Protein AF-A0A0L0SDL0-F1 (afdb_monomer_lite)

Secondary structure (DSSP, 8-state):
-----PPP---TTGGG--TT-STTSSB-TTSPBPGGGHHHHHHHHHHH-TT-SSSB-HHHHHHHHTSTT--THHHHT-HHHHHHHHHHTT----TTT--B-HHHHHHHHHHHHHH-HHHHHHHHHHHHHHHHHHHT------GGGS--S-PPPPHHHHHHHHHHHHHHHHHHHHHHHHHHHHHHHHHHH-

Structure (mmCIF, N/CA/C/O backbone):
data_AF-A0A0L0SDL0-F1
#
_entry.id   AF-A0A0L0SDL0-F1
#
loop_
_atom_site.group_PDB
_atom_site.id
_atom_site.type_symbol
_atom_site.label_atom_id
_atom_site.label_alt_id
_atom_site.label_comp_id
_atom_site.label_asym_id
_atom_site.label_entity_id
_atom_site.label_seq_id
_atom_site.pdbx_PDB_ins_code
_atom_site.Cartn_x
_atom_site.Cartn_y
_atom_site.Cartn_z
_atom_site.occupancy
_atom_site.B_iso_or_equiv
_atom_site.auth_seq_id
_atom_site.auth_comp_id
_atom_site.auth_asym_id
_atom_site.auth_atom_id
_atom_site.pdbx_PDB_model_num
ATOM 1 N N . MET A 1 1 ? -32.111 17.653 54.546 1.00 35.78 1 MET A N 1
ATOM 2 C CA . MET A 1 1 ? -31.294 18.084 53.396 1.00 35.78 1 MET A CA 1
ATOM 3 C C . MET A 1 1 ? -30.504 16.870 52.945 1.00 35.78 1 MET A C 1
ATOM 5 O O . MET A 1 1 ? -29.640 16.429 53.684 1.00 35.78 1 MET A O 1
ATOM 9 N N . THR A 1 2 ? -30.894 16.249 51.836 1.00 37.94 2 THR A N 1
ATOM 10 C CA . THR A 1 2 ? -30.180 15.114 51.235 1.00 37.94 2 THR A CA 1
ATOM 11 C C . THR A 1 2 ? -29.468 15.635 49.999 1.00 37.94 2 THR A C 1
ATOM 13 O O . THR A 1 2 ? -30.123 15.935 48.999 1.00 37.94 2 THR A O 1
ATOM 16 N N . ASP A 1 3 ? -28.151 15.802 50.107 1.00 38.44 3 ASP A N 1
ATOM 17 C CA . ASP A 1 3 ? -27.294 16.186 48.991 1.00 38.44 3 ASP A CA 1
ATOM 18 C C . ASP A 1 3 ? -27.381 15.132 47.889 1.00 38.44 3 ASP A C 1
ATOM 20 O O . ASP A 1 3 ? -27.017 13.968 48.056 1.00 38.44 3 ASP A O 1
ATOM 24 N N . THR A 1 4 ? -27.913 15.565 46.752 1.00 37.59 4 THR A N 1
ATOM 25 C CA . THR A 1 4 ? -27.901 14.826 45.498 1.00 37.59 4 THR A CA 1
ATOM 26 C C . THR A 1 4 ? -26.512 15.004 44.903 1.00 37.59 4 THR A C 1
ATOM 28 O O . THR A 1 4 ? -26.206 16.051 44.336 1.00 37.59 4 THR A O 1
ATOM 31 N N . THR A 1 5 ? -25.646 14.004 45.053 1.00 39.78 5 THR A N 1
ATOM 32 C CA . THR A 1 5 ? -24.401 13.944 44.284 1.00 39.78 5 THR A CA 1
ATOM 33 C C . THR A 1 5 ? -24.787 13.769 42.818 1.00 39.78 5 THR A C 1
ATOM 35 O O . THR A 1 5 ? -25.269 12.711 42.415 1.00 39.78 5 THR A O 1
ATOM 38 N N . ALA A 1 6 ? -24.649 14.838 42.033 1.00 42.19 6 ALA A N 1
ATOM 39 C CA . ALA A 1 6 ? -24.792 14.780 40.586 1.00 42.19 6 ALA A CA 1
ATOM 40 C C . ALA A 1 6 ? -23.867 13.679 40.033 1.00 42.19 6 ALA A C 1
ATOM 42 O O . ALA A 1 6 ? -22.744 13.543 40.532 1.00 42.19 6 ALA A O 1
ATOM 43 N N . PRO A 1 7 ? -24.299 12.893 39.028 1.00 40.72 7 PRO A N 1
ATOM 44 C CA . PRO A 1 7 ? -23.410 11.938 38.387 1.00 40.72 7 PRO A CA 1
ATOM 45 C C . PRO A 1 7 ? -22.197 12.713 37.880 1.00 40.72 7 PRO A C 1
ATOM 47 O O . PRO A 1 7 ? -22.341 13.675 37.124 1.00 40.72 7 PRO A O 1
ATOM 50 N N . THR A 1 8 ? -21.012 12.334 38.364 1.00 41.25 8 THR A N 1
ATOM 51 C CA . THR A 1 8 ? -19.739 12.862 37.885 1.00 41.25 8 THR A CA 1
ATOM 52 C C . THR A 1 8 ? -19.782 12.811 36.368 1.00 41.25 8 THR A C 1
ATOM 54 O O . THR A 1 8 ? -19.956 11.733 35.800 1.00 41.25 8 THR A O 1
ATOM 57 N N . ALA A 1 9 ? -19.710 13.977 35.722 1.00 41.78 9 ALA A N 1
ATOM 58 C CA . ALA A 1 9 ? -19.596 14.053 34.279 1.00 41.78 9 ALA A CA 1
ATOM 59 C C . ALA A 1 9 ? -18.381 13.205 33.897 1.00 41.78 9 ALA A C 1
ATOM 61 O O . ALA A 1 9 ? -17.248 13.561 34.220 1.00 41.78 9 ALA A O 1
ATOM 62 N N . VAL A 1 10 ? -18.639 12.035 33.314 1.00 34.94 10 VAL A N 1
ATOM 63 C CA . VAL A 1 10 ? -17.601 11.190 32.737 1.00 34.94 10 VAL A CA 1
ATOM 64 C C . VAL A 1 10 ? -16.937 12.068 31.698 1.00 34.94 10 VAL A C 1
ATOM 66 O O . VAL A 1 10 ? -17.588 12.465 30.735 1.00 34.94 10 VAL A O 1
ATOM 69 N N . ASP A 1 11 ? -15.685 12.444 31.941 1.00 38.41 11 ASP A N 1
ATOM 70 C CA . ASP A 1 11 ? -14.896 13.168 30.961 1.00 38.41 11 ASP A CA 1
ATOM 71 C C . ASP A 1 11 ? -14.845 12.292 29.698 1.00 38.41 11 ASP A C 1
ATOM 73 O O . ASP A 1 11 ? -14.226 11.221 29.728 1.00 38.41 11 ASP A O 1
ATOM 77 N N . PRO A 1 12 ? -15.499 12.693 28.591 1.00 38.25 12 PRO A N 1
ATOM 78 C CA . PRO A 1 12 ? -15.527 11.887 27.377 1.00 38.25 12 PRO A CA 1
ATOM 79 C C . PRO A 1 12 ? -14.122 11.733 26.782 1.00 38.25 12 PRO A C 1
ATOM 81 O O . PRO A 1 12 ? -13.906 10.899 25.910 1.00 38.25 12 PRO A O 1
ATOM 84 N N . THR A 1 13 ? -13.131 12.497 27.261 1.00 34.59 13 THR A N 1
ATOM 85 C CA . THR A 1 13 ? -11.738 12.332 26.859 1.00 34.59 13 THR A CA 1
ATOM 86 C C . THR A 1 13 ? -10.999 11.219 27.605 1.00 34.59 13 THR A C 1
ATOM 88 O O . THR A 1 13 ? -10.018 10.707 27.060 1.00 34.59 13 THR A O 1
ATOM 91 N N . ALA A 1 14 ? -11.483 10.788 28.777 1.00 38.09 14 ALA A N 1
ATOM 92 C CA . ALA A 1 14 ? -10.856 9.752 29.600 1.00 38.09 14 ALA A CA 1
ATOM 93 C C . ALA A 1 14 ? -11.139 8.324 29.099 1.00 38.09 14 ALA A C 1
ATOM 95 O O . ALA A 1 14 ? -10.315 7.433 29.295 1.00 38.09 14 ALA A O 1
ATOM 96 N N . GLN A 1 15 ? -12.249 8.116 28.383 1.00 36.06 15 GLN A N 1
ATOM 97 C CA . GLN A 1 15 ? -12.617 6.825 27.777 1.00 36.06 15 GLN A CA 1
ATOM 98 C C . GLN A 1 15 ? -11.792 6.463 26.524 1.00 36.06 15 GLN A C 1
ATOM 100 O O . GLN A 1 15 ? -11.931 5.378 25.971 1.00 36.06 15 GLN A O 1
ATOM 105 N N . ASP A 1 16 ? -10.931 7.377 26.083 1.00 42.09 16 ASP A N 1
ATOM 106 C CA . ASP A 1 16 ? -10.365 7.417 24.733 1.00 42.09 16 ASP A CA 1
ATOM 107 C C . ASP A 1 16 ? -8.829 7.325 24.686 1.00 42.09 16 ASP A C 1
ATOM 109 O O . ASP A 1 16 ? -8.221 7.362 23.607 1.00 42.09 16 ASP A O 1
ATOM 113 N N . SER A 1 17 ? -8.181 7.266 25.849 1.00 38.78 17 SER A N 1
ATOM 114 C CA . SER A 1 17 ? -6.757 6.944 25.927 1.00 38.78 17 SER A CA 1
ATOM 115 C C . SER A 1 17 ? -6.589 5.523 25.396 1.00 38.78 17 SER A C 1
ATOM 117 O O . SER A 1 17 ? -7.289 4.639 25.868 1.00 38.78 17 SER A O 1
ATOM 119 N N . ASN A 1 18 ? -5.709 5.278 24.419 1.00 41.97 18 ASN A N 1
ATOM 120 C CA . ASN A 1 18 ? -5.306 3.911 24.088 1.00 41.97 18 ASN A CA 1
ATOM 121 C C . ASN A 1 18 ? -4.370 3.435 25.213 1.00 41.97 18 ASN A C 1
ATOM 123 O O . ASN A 1 18 ? -3.214 3.867 25.221 1.00 41.97 18 ASN A O 1
ATOM 127 N N . PRO A 1 19 ? -4.821 2.603 26.174 1.00 42.41 19 PRO A N 1
ATOM 128 C CA . PRO A 1 19 ? -3.951 2.155 27.260 1.00 42.41 19 PRO A CA 1
ATOM 129 C C . PRO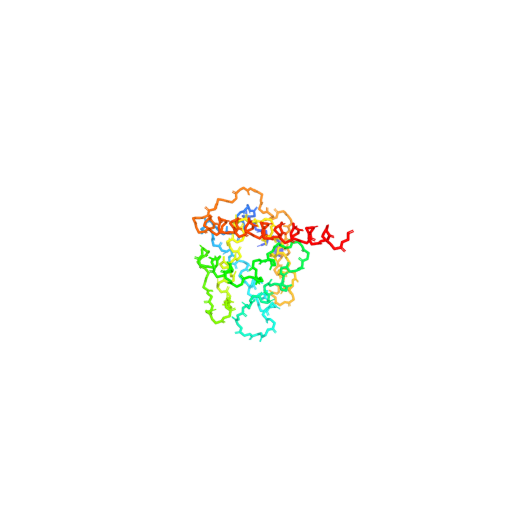 A 1 19 ? -2.781 1.297 26.744 1.00 42.41 19 PRO A C 1
ATOM 131 O O . PRO A 1 19 ? -1.817 1.087 27.472 1.00 42.41 19 PRO A O 1
ATOM 134 N N . GLU A 1 20 ? -2.836 0.855 25.481 1.00 41.47 20 GLU A N 1
ATOM 135 C CA . GLU A 1 20 ? -1.846 0.010 24.813 1.00 41.47 20 GLU A CA 1
ATOM 136 C C . GLU A 1 20 ? -1.126 0.719 23.652 1.00 41.47 20 GLU A C 1
ATOM 138 O O . GLU A 1 20 ? -0.684 0.058 22.710 1.00 41.47 20 GLU A O 1
ATOM 143 N N . ALA A 1 21 ? -1.002 2.055 23.682 1.00 41.41 21 ALA A N 1
ATOM 144 C CA . ALA A 1 21 ? -0.186 2.831 22.737 1.00 41.41 21 ALA A CA 1
ATOM 145 C C . ALA A 1 21 ? 1.309 2.448 22.839 1.00 41.41 21 ALA A C 1
ATOM 147 O O . ALA A 1 21 ? 2.133 3.148 23.417 1.00 41.41 21 ALA A O 1
ATOM 148 N N . SER A 1 22 ? 1.640 1.275 22.316 1.00 45.19 22 SER A N 1
ATOM 149 C CA . SER A 1 22 ? 2.964 0.686 22.197 1.00 45.19 22 SER A CA 1
ATOM 150 C C . SER A 1 22 ? 3.358 0.655 20.716 1.00 45.19 22 SER A C 1
ATOM 152 O O . SER A 1 22 ? 2.549 1.015 19.852 1.00 45.19 22 SER A O 1
ATOM 154 N N . PRO A 1 23 ? 4.569 0.200 20.363 1.00 42.09 23 PRO A N 1
ATOM 155 C CA . PRO A 1 23 ? 4.978 0.097 18.968 1.00 42.09 23 PRO A CA 1
ATOM 156 C C . PRO A 1 23 ? 4.119 -0.822 18.095 1.00 42.09 23 PRO A C 1
ATOM 158 O O . PRO A 1 23 ? 4.166 -0.753 16.871 1.00 42.09 23 PRO A O 1
ATOM 161 N N . THR A 1 24 ? 3.277 -1.634 18.728 1.00 47.56 24 THR A N 1
ATOM 162 C CA . THR A 1 24 ? 2.275 -2.504 18.115 1.00 47.56 24 THR A CA 1
ATOM 163 C C . THR A 1 24 ? 0.861 -1.922 18.237 1.00 47.56 24 THR A C 1
ATOM 165 O O . THR A 1 24 ? -0.125 -2.575 17.959 1.00 47.56 24 THR A O 1
ATOM 168 N N . SER A 1 25 ? 0.672 -0.665 18.624 1.00 53.78 25 SER A N 1
ATOM 169 C CA . SER A 1 25 ? -0.686 -0.109 18.740 1.00 53.78 25 SER A CA 1
ATOM 170 C C . SER A 1 25 ? -1.437 -0.055 17.404 1.00 53.78 25 SER A C 1
ATOM 172 O O . SER A 1 25 ? -2.667 -0.126 17.400 1.00 53.78 25 SER A O 1
ATOM 174 N N . PHE A 1 26 ? -0.711 0.003 16.278 1.00 61.41 26 PHE A N 1
ATOM 175 C CA . PHE A 1 26 ? -1.247 -0.157 14.921 1.00 61.41 26 PHE A CA 1
ATOM 176 C C . PHE A 1 26 ? -1.552 -1.617 14.542 1.00 61.41 26 PHE A C 1
ATOM 178 O O . PHE A 1 26 ? -2.553 -1.882 13.873 1.00 61.41 26 PHE A O 1
ATOM 185 N N . LEU A 1 27 ? -0.707 -2.555 14.979 1.00 68.69 27 LEU A N 1
ATOM 186 C CA . LEU A 1 27 ? -0.812 -3.984 14.684 1.00 68.69 27 LEU A CA 1
ATOM 187 C C . LEU A 1 27 ? -1.012 -4.770 15.975 1.00 68.69 27 LEU A C 1
ATOM 189 O O . LEU A 1 27 ? -0.098 -4.822 16.785 1.00 68.69 27 LEU A O 1
ATOM 193 N N . GLY A 1 28 ? -2.144 -5.447 16.145 1.00 62.00 28 GLY A N 1
ATOM 194 C CA . GLY A 1 28 ? -2.358 -6.326 17.294 1.00 62.00 28 GLY A CA 1
ATOM 195 C C . GLY A 1 28 ? -1.228 -7.356 17.491 1.00 62.00 28 GLY A C 1
ATOM 196 O O . GLY A 1 28 ? -0.410 -7.568 16.593 1.00 62.00 28 GLY A O 1
ATOM 197 N N . PRO A 1 29 ? -1.188 -8.045 18.645 1.00 62.09 29 PRO A N 1
ATOM 198 C CA . PRO A 1 29 ? -0.133 -9.012 18.978 1.00 62.09 29 PRO A CA 1
ATOM 199 C C . PRO A 1 29 ? 0.051 -10.119 17.922 1.00 62.09 29 PRO A C 1
ATOM 201 O O . PRO A 1 29 ? 1.151 -10.643 17.766 1.00 62.09 29 PRO A O 1
ATOM 204 N N . ASP A 1 30 ? -0.993 -10.403 17.140 1.00 67.81 30 ASP A N 1
ATOM 205 C CA . ASP A 1 30 ? -0.989 -11.376 16.042 1.00 67.81 30 ASP A CA 1
ATOM 206 C C . ASP A 1 30 ? -0.599 -10.771 14.679 1.00 67.81 30 ASP A C 1
ATOM 208 O O . ASP A 1 30 ? -0.843 -11.371 13.632 1.00 67.81 30 ASP A O 1
ATOM 212 N N . TYR A 1 31 ? -0.026 -9.563 14.663 1.00 67.50 31 TYR A N 1
ATOM 213 C CA . TYR A 1 31 ? 0.318 -8.796 13.459 1.00 67.50 31 TYR A CA 1
ATOM 214 C C . TYR A 1 31 ? -0.876 -8.468 12.552 1.00 67.50 31 TYR A C 1
ATOM 216 O O . TYR A 1 31 ? -0.701 -8.151 11.376 1.00 67.50 31 TYR A O 1
ATOM 224 N N . GLN A 1 32 ? -2.096 -8.525 13.084 1.00 76.19 32 GLN A N 1
ATOM 225 C CA . GLN A 1 32 ? -3.300 -8.070 12.394 1.00 76.19 32 GLN A CA 1
ATOM 226 C C . GLN A 1 32 ? -3.494 -6.570 12.596 1.00 76.19 32 GLN A C 1
ATOM 228 O O . GLN A 1 32 ? -3.079 -6.020 13.613 1.00 76.19 32 GLN A O 1
ATOM 233 N N . LEU A 1 33 ? -4.151 -5.903 11.648 1.00 76.38 33 LEU A N 1
ATOM 234 C CA . LEU A 1 33 ? -4.540 -4.507 11.817 1.00 76.38 33 LEU A CA 1
ATOM 235 C C . LEU A 1 33 ? -5.397 -4.363 13.081 1.00 76.38 33 LEU A C 1
ATOM 237 O O . LEU A 1 33 ? -6.346 -5.119 13.282 1.00 76.38 33 LEU A O 1
ATOM 241 N N . ASN A 1 34 ? -5.088 -3.378 13.920 1.00 74.44 34 ASN A N 1
ATOM 242 C CA . ASN A 1 34 ? -5.947 -3.069 15.054 1.00 74.44 34 ASN A CA 1
ATOM 243 C C . ASN A 1 34 ? -7.348 -2.653 14.538 1.00 74.44 34 ASN A C 1
ATOM 245 O O . ASN A 1 34 ? -7.435 -1.718 13.731 1.00 74.44 34 ASN A O 1
ATOM 249 N N . PRO A 1 35 ? -8.442 -3.298 15.003 1.00 76.75 35 PRO A N 1
ATOM 250 C CA . PRO A 1 35 ? -9.809 -3.033 14.545 1.00 76.75 35 PRO A CA 1
ATOM 251 C C . PRO A 1 35 ? -10.210 -1.556 14.549 1.00 76.75 35 PRO A C 1
ATOM 253 O O . PRO A 1 35 ? -10.965 -1.123 13.685 1.00 76.75 35 PRO A O 1
ATOM 256 N N . ARG A 1 36 ? -9.647 -0.747 15.456 1.00 71.94 36 ARG A N 1
ATOM 257 C CA . ARG A 1 36 ? -9.895 0.702 15.522 1.00 71.94 36 ARG A CA 1
ATOM 258 C C . ARG A 1 36 ? -9.563 1.446 14.220 1.00 71.94 36 ARG A C 1
ATOM 260 O O . ARG A 1 36 ? -10.127 2.509 13.968 1.00 71.94 36 ARG A O 1
ATOM 267 N N . TYR A 1 37 ? -8.644 0.929 13.404 1.00 73.19 37 TYR A N 1
ATOM 268 C CA . TYR A 1 37 ? -8.231 1.567 12.149 1.00 73.19 37 TYR A CA 1
ATOM 269 C C . TYR A 1 37 ? -8.945 1.018 10.914 1.00 73.19 37 TYR A C 1
ATOM 271 O O . TYR A 1 37 ? -8.747 1.566 9.830 1.00 73.19 37 TYR A O 1
ATOM 279 N N . HIS A 1 38 ? -9.776 -0.023 11.053 1.00 78.62 38 HIS A N 1
ATOM 280 C CA . HIS A 1 38 ? -10.487 -0.611 9.916 1.00 78.62 38 HIS A CA 1
ATOM 281 C C . HIS A 1 38 ? -11.371 0.418 9.211 1.00 78.62 38 HIS A C 1
ATOM 283 O O . HIS A 1 38 ? -11.223 0.604 8.007 1.00 78.62 38 HIS A O 1
ATOM 289 N N . ASP A 1 39 ? -12.211 1.143 9.952 1.00 75.25 39 ASP A N 1
ATOM 290 C CA . ASP A 1 39 ? -13.124 2.134 9.366 1.00 75.25 39 ASP A CA 1
ATOM 291 C C . ASP A 1 39 ? -12.368 3.297 8.712 1.00 75.25 39 ASP A C 1
ATOM 293 O O . ASP A 1 39 ? -12.762 3.797 7.659 1.00 75.25 39 ASP A O 1
ATOM 297 N N . ALA A 1 40 ? -11.232 3.696 9.296 1.00 74.25 40 ALA A N 1
ATOM 298 C CA . ALA A 1 40 ? -10.356 4.717 8.726 1.00 74.25 40 ALA A CA 1
ATOM 299 C C . ALA A 1 40 ? -9.800 4.278 7.369 1.00 74.25 40 ALA A C 1
ATOM 301 O O . ALA A 1 40 ? -9.837 5.030 6.398 1.00 74.25 40 ALA A O 1
ATOM 302 N N . LEU A 1 41 ? -9.285 3.048 7.308 1.00 80.00 41 LEU A N 1
ATOM 303 C CA . LEU A 1 41 ? -8.689 2.493 6.101 1.00 80.00 41 LEU A CA 1
ATOM 304 C C . LEU A 1 41 ? -9.740 2.149 5.046 1.00 80.00 41 LEU A C 1
ATOM 306 O O . LEU A 1 41 ? -9.456 2.316 3.865 1.00 80.00 41 LEU A O 1
ATOM 310 N N . ALA A 1 42 ? -10.948 1.749 5.447 1.00 84.81 42 ALA A N 1
ATOM 311 C CA . ALA A 1 42 ? -12.080 1.554 4.547 1.00 84.81 42 ALA A CA 1
ATOM 312 C C . ALA A 1 42 ? -12.530 2.877 3.915 1.00 84.81 42 ALA A C 1
ATOM 314 O O . ALA A 1 42 ? -12.570 2.997 2.693 1.00 84.81 42 ALA A O 1
ATOM 315 N N . ALA A 1 43 ? -12.762 3.912 4.723 1.00 81.00 43 ALA A N 1
ATOM 316 C CA . ALA A 1 43 ? -13.123 5.230 4.208 1.00 81.00 43 ALA A CA 1
ATOM 317 C C . ALA A 1 43 ? -11.998 5.853 3.364 1.00 81.00 43 ALA A C 1
ATOM 319 O O . ALA A 1 43 ? -12.259 6.603 2.420 1.00 81.00 43 ALA A O 1
ATOM 320 N N . TYR A 1 44 ? -10.739 5.544 3.684 1.00 81.62 44 TYR A N 1
ATOM 321 C CA . TYR A 1 44 ? -9.608 5.968 2.874 1.00 81.62 44 TYR A CA 1
ATOM 322 C C . TYR A 1 44 ? -9.513 5.212 1.551 1.00 81.62 44 TYR A C 1
ATOM 324 O O . TYR A 1 44 ? -9.278 5.842 0.527 1.00 81.62 44 TYR A O 1
ATOM 332 N N . PHE A 1 45 ? -9.741 3.896 1.556 1.00 88.88 45 PHE A N 1
ATOM 333 C CA . PHE A 1 45 ? -9.852 3.080 0.348 1.00 88.88 45 PHE A CA 1
ATOM 334 C C . PHE A 1 45 ? -10.898 3.669 -0.602 1.00 88.88 45 PHE A C 1
ATOM 336 O O . PHE A 1 45 ? -10.579 3.945 -1.751 1.00 88.88 45 PHE A O 1
ATOM 343 N N . GLU A 1 46 ? -12.100 3.970 -0.106 1.00 86.25 46 GLU A N 1
ATOM 344 C CA . GLU A 1 46 ? -13.156 4.618 -0.898 1.00 86.25 46 GLU A CA 1
ATOM 345 C C . GLU A 1 46 ? -12.761 6.012 -1.402 1.00 86.25 46 GLU A C 1
ATOM 347 O O . GLU A 1 46 ? -13.202 6.446 -2.463 1.00 86.25 46 GLU A O 1
ATOM 352 N N . TYR A 1 47 ? -11.946 6.742 -0.637 1.00 83.81 47 TYR A N 1
ATOM 353 C CA . TYR A 1 47 ? -11.451 8.057 -1.034 1.00 83.81 47 TYR A CA 1
ATOM 354 C C . TYR A 1 47 ? -10.435 7.982 -2.185 1.00 83.81 47 TYR A C 1
ATOM 356 O O . TYR A 1 47 ? -10.426 8.877 -3.031 1.00 83.81 47 TYR A O 1
ATOM 364 N N . ILE A 1 48 ? -9.578 6.955 -2.219 1.00 86.69 48 ILE A N 1
ATOM 365 C CA . ILE A 1 48 ? -8.573 6.781 -3.281 1.00 86.69 48 ILE A CA 1
ATOM 366 C C . ILE A 1 48 ? -9.053 5.903 -4.448 1.00 86.69 48 ILE A C 1
ATOM 368 O O . ILE A 1 48 ? -8.431 5.935 -5.511 1.00 86.69 48 ILE A O 1
ATOM 372 N N . ASP A 1 49 ? -10.159 5.170 -4.293 1.00 88.56 49 ASP A N 1
ATOM 373 C CA . ASP A 1 49 ? -10.895 4.511 -5.379 1.00 88.56 49 ASP A CA 1
ATOM 374 C C . ASP A 1 49 ? -11.646 5.559 -6.214 1.00 88.56 49 ASP A C 1
ATOM 376 O O . ASP A 1 49 ? -12.850 5.768 -6.072 1.00 88.56 49 ASP A O 1
ATOM 380 N N . LEU A 1 50 ? -10.891 6.262 -7.063 1.00 78.75 50 LEU A N 1
ATOM 381 C CA . LEU A 1 50 ? -11.370 7.383 -7.878 1.00 78.75 50 LEU A CA 1
ATOM 382 C C . LEU A 1 50 ? -12.499 6.992 -8.841 1.00 78.75 50 LEU A C 1
ATOM 384 O O . LEU A 1 50 ? -13.324 7.839 -9.179 1.00 78.75 50 LEU A O 1
ATOM 38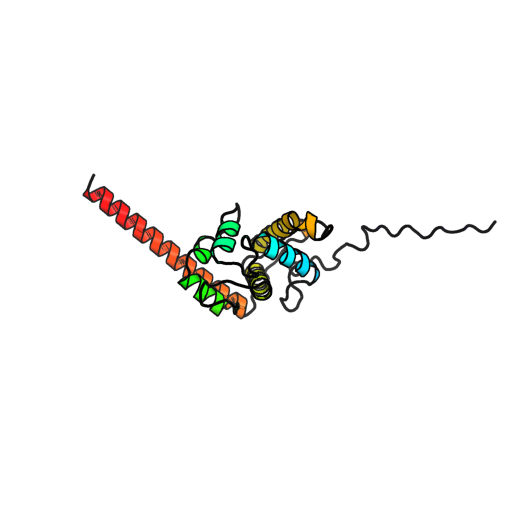8 N N . ASP A 1 51 ? -12.524 5.729 -9.269 1.00 80.62 51 ASP A N 1
ATOM 389 C CA . ASP A 1 51 ? -13.497 5.210 -10.231 1.00 80.62 51 ASP A CA 1
ATOM 390 C C . ASP A 1 51 ? -14.690 4.525 -9.536 1.00 80.62 51 ASP A C 1
ATOM 392 O O . ASP A 1 51 ? -15.648 4.130 -10.202 1.00 80.62 51 ASP A O 1
ATOM 396 N N . HIS A 1 52 ? -14.654 4.402 -8.202 1.00 80.62 52 HIS A N 1
ATOM 397 C CA . HIS A 1 52 ? -15.679 3.765 -7.367 1.00 80.62 52 HIS A CA 1
ATOM 398 C C . HIS A 1 52 ? -16.048 2.345 -7.820 1.00 80.62 52 HIS A C 1
ATOM 400 O O . HIS A 1 52 ? -17.207 1.927 -7.760 1.00 80.62 52 HIS A O 1
ATOM 406 N N . VAL A 1 53 ? -15.053 1.591 -8.289 1.00 85.12 53 VAL A N 1
ATOM 407 C CA . VAL A 1 53 ? -15.235 0.230 -8.816 1.00 85.12 53 VAL A CA 1
ATOM 408 C C . VAL A 1 53 ? -15.033 -0.852 -7.754 1.00 85.12 53 VAL A C 1
ATOM 410 O O . VAL A 1 53 ? -15.172 -2.037 -8.057 1.00 85.12 53 VAL A O 1
ATOM 413 N N . GLY A 1 54 ? -14.700 -0.472 -6.517 1.00 89.56 54 GLY A N 1
ATOM 414 C CA . GLY A 1 54 ? -14.418 -1.393 -5.415 1.00 89.56 54 GLY A CA 1
ATOM 415 C C . GLY A 1 54 ? -13.028 -2.030 -5.490 1.00 89.56 54 GLY A C 1
ATOM 416 O O . GLY A 1 54 ? -12.750 -2.991 -4.769 1.00 89.56 54 GLY A O 1
ATOM 417 N N . TYR A 1 55 ? -12.156 -1.507 -6.355 1.00 93.50 55 TYR A N 1
ATOM 418 C CA . TYR A 1 55 ? -10.783 -1.965 -6.547 1.00 93.50 55 TYR A CA 1
ATOM 419 C C . TYR A 1 55 ? -9.854 -0.768 -6.703 1.00 93.50 55 TYR A C 1
ATOM 421 O O . TYR A 1 55 ? -10.123 0.128 -7.494 1.00 93.50 55 TYR A O 1
ATOM 429 N N . LEU A 1 56 ? -8.709 -0.806 -6.028 1.00 93.38 56 LEU A N 1
ATOM 430 C CA . LEU A 1 56 ? -7.624 0.131 -6.288 1.00 93.38 56 LEU A CA 1
ATOM 431 C C . LEU A 1 56 ? -6.767 -0.404 -7.417 1.00 93.38 56 LEU A C 1
ATOM 433 O O . LEU A 1 56 ? -6.109 -1.435 -7.265 1.00 93.38 56 LEU A O 1
ATOM 437 N N . LEU A 1 57 ? -6.774 0.308 -8.537 1.00 93.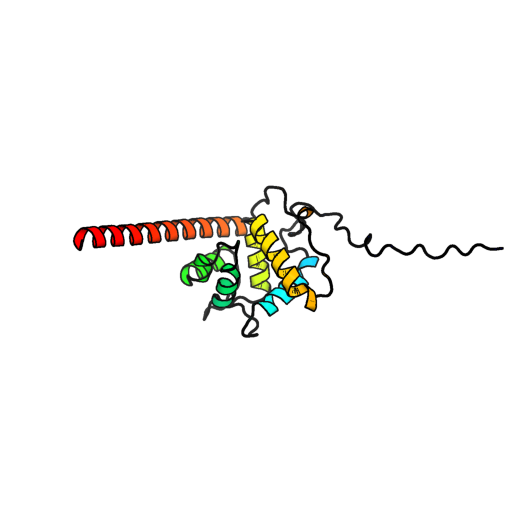44 57 LEU A N 1
ATOM 438 C CA . LEU A 1 57 ? -5.872 0.056 -9.645 1.00 93.44 57 LEU A CA 1
ATOM 439 C C . LEU A 1 57 ? -4.465 0.561 -9.293 1.00 93.44 57 LEU A C 1
ATOM 441 O O . LEU A 1 57 ? -4.309 1.464 -8.460 1.00 93.44 57 LEU A O 1
ATOM 445 N N . PRO A 1 58 ? -3.418 0.056 -9.968 1.00 91.94 58 PRO A N 1
ATOM 446 C CA . PRO A 1 58 ? -2.064 0.574 -9.797 1.00 91.94 58 PRO A CA 1
ATOM 447 C C . PRO A 1 58 ? -1.973 2.099 -9.976 1.00 91.94 58 PRO A C 1
ATOM 449 O O . PRO A 1 58 ? -1.222 2.755 -9.260 1.00 91.94 58 PRO A O 1
ATOM 452 N N . SER A 1 59 ? -2.790 2.695 -10.853 1.00 89.69 59 SER A N 1
ATOM 453 C CA . SER A 1 59 ? -2.879 4.151 -11.038 1.00 89.69 59 SER A CA 1
ATOM 454 C C . SER A 1 59 ? -3.359 4.897 -9.787 1.00 89.69 59 SER A C 1
ATOM 456 O O . SER A 1 59 ? -2.810 5.955 -9.477 1.00 89.69 59 SER A O 1
ATOM 458 N N . ASN A 1 60 ? -4.326 4.350 -9.037 1.00 89.19 60 ASN A N 1
ATOM 459 C CA . ASN A 1 60 ? -4.772 4.918 -7.759 1.00 89.19 60 ASN A CA 1
ATOM 460 C C . ASN A 1 60 ? -3.618 4.928 -6.746 1.00 89.19 60 ASN A C 1
ATOM 462 O O . ASN A 1 60 ? -3.365 5.940 -6.092 1.00 89.19 60 ASN A O 1
ATOM 466 N N . LEU A 1 61 ? -2.877 3.817 -6.665 1.00 87.88 61 LEU A N 1
ATOM 467 C CA . LEU A 1 61 ? -1.742 3.665 -5.752 1.00 87.88 61 LEU A CA 1
ATOM 468 C C . LEU A 1 61 ? -0.568 4.579 -6.133 1.00 87.88 61 LEU A C 1
ATOM 470 O O . LEU A 1 61 ? 0.037 5.193 -5.258 1.00 87.88 61 LEU A O 1
ATOM 474 N N . VAL A 1 62 ? -0.279 4.746 -7.429 1.00 86.44 62 VAL A N 1
ATOM 475 C CA . VAL A 1 62 ? 0.720 5.710 -7.926 1.00 86.44 62 VAL A CA 1
ATOM 476 C C . VAL A 1 62 ? 0.328 7.148 -7.585 1.00 86.44 62 VAL A C 1
ATOM 478 O O . VAL A 1 62 ? 1.172 7.919 -7.120 1.00 86.44 62 VAL A O 1
ATOM 481 N N . ALA A 1 63 ? -0.931 7.530 -7.817 1.00 83.56 63 ALA A N 1
ATOM 482 C CA . ALA A 1 63 ? -1.419 8.870 -7.497 1.00 83.56 63 ALA A CA 1
ATOM 483 C C . ALA A 1 63 ? -1.303 9.169 -5.995 1.00 83.56 63 ALA A C 1
ATOM 485 O O . ALA A 1 63 ? -0.991 10.298 -5.604 1.00 83.56 63 ALA A O 1
ATOM 486 N N . GLU A 1 64 ? -1.499 8.153 -5.152 1.00 80.56 64 GLU A N 1
ATOM 487 C CA . GLU A 1 64 ? -1.278 8.274 -3.717 1.00 80.56 64 GLU A CA 1
ATOM 488 C C . GLU A 1 64 ? 0.211 8.392 -3.366 1.00 80.56 64 GLU A C 1
ATOM 490 O O . GLU A 1 64 ? 0.612 9.336 -2.682 1.00 80.56 64 GLU A O 1
ATOM 495 N N . ALA A 1 65 ? 1.042 7.486 -3.887 1.00 77.38 65 ALA A N 1
ATOM 496 C CA . ALA A 1 65 ? 2.474 7.418 -3.600 1.00 77.38 65 ALA A CA 1
ATOM 497 C C . ALA A 1 65 ? 3.273 8.614 -4.150 1.00 77.38 65 ALA A C 1
ATOM 499 O O . ALA A 1 65 ? 4.349 8.932 -3.656 1.00 77.38 65 ALA A O 1
ATOM 500 N N . SER A 1 66 ? 2.748 9.324 -5.152 1.00 69.62 66 SER A N 1
ATOM 501 C CA . SER A 1 66 ? 3.384 10.531 -5.709 1.00 69.62 66 SER A CA 1
ATOM 502 C C . SER A 1 66 ? 3.332 11.733 -4.762 1.00 69.62 66 SER A C 1
ATOM 504 O O . SER A 1 66 ? 3.937 12.773 -5.031 1.00 69.62 66 SER A O 1
ATOM 506 N N . LYS A 1 67 ? 2.591 11.629 -3.654 1.00 68.75 67 LYS A N 1
ATOM 507 C CA . LYS A 1 67 ? 2.523 12.684 -2.645 1.00 68.75 67 LYS A CA 1
ATOM 508 C C . LYS A 1 67 ? 3.805 12.723 -1.807 1.00 68.75 67 LYS A C 1
ATOM 510 O O . LYS A 1 67 ? 4.442 11.691 -1.599 1.00 68.75 67 LYS A O 1
ATOM 515 N N . PRO A 1 68 ? 4.171 13.900 -1.266 1.00 55.31 68 PRO A N 1
ATOM 516 C CA . PRO A 1 68 ? 5.379 14.048 -0.466 1.00 55.31 68 PRO A CA 1
ATOM 517 C C . PRO A 1 68 ? 5.485 12.989 0.643 1.00 55.31 68 PRO A C 1
ATOM 519 O O . PRO A 1 68 ? 4.552 12.793 1.428 1.00 55.31 68 PRO A O 1
ATOM 522 N N . GLY A 1 69 ? 6.641 12.326 0.716 1.00 52.41 69 GLY A N 1
ATOM 523 C CA . GLY A 1 69 ? 6.981 11.403 1.798 1.00 52.41 69 GLY A CA 1
ATOM 524 C C . GLY A 1 69 ? 6.699 9.915 1.560 1.00 52.41 69 GLY A C 1
ATOM 525 O O . GLY A 1 69 ? 6.957 9.168 2.502 1.00 52.41 69 GLY A O 1
ATOM 526 N N . SER A 1 70 ? 6.233 9.508 0.370 1.00 58.25 70 SER A N 1
ATOM 527 C CA . SER A 1 70 ? 6.105 8.101 -0.061 1.00 58.25 70 SER A CA 1
ATOM 528 C C . SER A 1 70 ? 7.149 7.751 -1.138 1.00 58.25 70 SER A C 1
ATOM 530 O O . SER A 1 70 ? 7.544 8.607 -1.932 1.00 58.25 70 SER A O 1
ATOM 532 N N . SER A 1 71 ? 7.642 6.508 -1.133 1.00 60.75 71 SER A N 1
ATOM 533 C CA . SER A 1 71 ? 8.704 5.997 -2.021 1.00 60.75 71 SER A CA 1
ATOM 534 C C . SER A 1 71 ? 8.221 4.993 -3.075 1.00 60.75 71 SER A C 1
ATOM 536 O O . SER A 1 71 ? 9.003 4.573 -3.929 1.00 60.75 71 SER A O 1
ATOM 538 N N . ASP A 1 72 ? 6.934 4.642 -3.077 1.00 72.44 72 ASP A N 1
ATOM 539 C CA . ASP A 1 72 ? 6.457 3.413 -3.731 1.00 72.44 72 ASP A CA 1
ATOM 540 C C . ASP A 1 72 ? 6.002 3.603 -5.187 1.00 72.44 72 ASP A C 1
ATOM 542 O O . ASP A 1 72 ? 5.563 2.658 -5.847 1.00 72.44 72 ASP A O 1
ATOM 546 N N . VAL A 1 73 ? 6.155 4.813 -5.739 1.00 74.69 73 VAL A N 1
ATOM 547 C CA . VAL A 1 73 ? 5.756 5.145 -7.122 1.00 74.69 73 VAL A CA 1
ATOM 548 C C . VAL A 1 73 ? 6.370 4.181 -8.138 1.00 74.69 73 VAL A C 1
ATOM 550 O O . VAL A 1 73 ? 5.691 3.750 -9.070 1.00 74.69 73 VAL A O 1
ATOM 553 N N . SER A 1 74 ? 7.642 3.816 -7.954 1.00 76.44 74 SER A N 1
ATOM 554 C CA . SER A 1 74 ? 8.356 2.916 -8.869 1.00 76.44 74 SER A CA 1
ATOM 555 C C . SER A 1 74 ? 7.782 1.498 -8.863 1.00 76.44 74 SER A C 1
ATOM 557 O O . SER A 1 74 ? 7.699 0.879 -9.921 1.00 76.44 74 SER A O 1
ATOM 559 N N . LEU A 1 75 ? 7.357 1.001 -7.695 1.00 82.00 75 LEU A N 1
ATOM 560 C CA . LEU A 1 75 ? 6.740 -0.318 -7.555 1.00 82.00 75 LEU A CA 1
ATOM 561 C C . LEU A 1 75 ? 5.370 -0.342 -8.240 1.00 82.00 75 LEU A C 1
ATOM 563 O O . LEU A 1 75 ? 5.115 -1.198 -9.084 1.00 82.00 75 LEU A O 1
ATOM 567 N N . PHE A 1 76 ? 4.508 0.632 -7.933 1.00 86.38 76 PHE A N 1
ATOM 568 C CA . PHE A 1 76 ? 3.145 0.674 -8.472 1.00 86.38 76 PHE A CA 1
ATOM 569 C C . PHE A 1 76 ? 3.084 1.011 -9.970 1.00 86.38 76 PHE A C 1
ATOM 571 O O . PHE A 1 76 ? 2.097 0.700 -10.630 1.00 86.38 76 PHE A O 1
ATOM 578 N N . SER A 1 77 ? 4.148 1.592 -10.531 1.00 84.62 77 SER A N 1
ATOM 579 C CA . SER A 1 77 ? 4.248 1.883 -11.969 1.00 84.62 77 SER A CA 1
ATOM 580 C C . SER A 1 77 ? 4.790 0.714 -12.804 1.00 84.62 77 SER A C 1
ATOM 582 O O . SER A 1 77 ? 4.856 0.827 -14.028 1.00 84.62 77 SER A O 1
ATOM 584 N N . ALA A 1 78 ? 5.203 -0.393 -12.176 1.00 86.25 78 ALA A N 1
ATOM 585 C CA . ALA A 1 78 ? 5.832 -1.533 -12.841 1.00 86.25 78 ALA A CA 1
ATOM 586 C C . ALA A 1 78 ? 4.990 -2.813 -12.653 1.00 86.25 78 ALA A C 1
ATOM 588 O O . ALA A 1 78 ? 5.183 -3.522 -11.666 1.00 86.25 78 ALA A O 1
ATOM 589 N N . PRO A 1 79 ? 4.079 -3.153 -13.590 1.00 87.44 79 PRO A N 1
ATOM 590 C CA . PRO A 1 79 ? 3.105 -4.237 -13.412 1.00 87.44 79 PRO A CA 1
ATOM 591 C C . PRO A 1 79 ? 3.714 -5.601 -13.065 1.00 87.44 79 PRO A C 1
ATOM 593 O O . PRO A 1 79 ? 3.202 -6.301 -12.193 1.00 87.44 79 PRO A O 1
ATOM 596 N N . ASP A 1 80 ? 4.822 -5.975 -13.707 1.00 87.81 80 ASP A N 1
ATOM 597 C CA . ASP A 1 80 ? 5.478 -7.263 -13.454 1.00 87.81 80 ASP A CA 1
ATOM 598 C C . ASP A 1 80 ? 6.070 -7.326 -12.040 1.00 87.81 80 ASP A C 1
ATOM 600 O O . ASP A 1 80 ? 5.863 -8.301 -11.318 1.00 87.81 80 ASP A O 1
ATOM 604 N N . LEU A 1 81 ? 6.726 -6.245 -11.607 1.00 87.25 81 LEU A N 1
ATOM 605 C CA . LEU A 1 81 ? 7.321 -6.138 -10.272 1.00 87.25 81 LEU A CA 1
ATOM 606 C C . LEU A 1 81 ? 6.240 -6.067 -9.191 1.00 87.25 81 LEU A C 1
ATOM 608 O O . LEU A 1 81 ? 6.352 -6.710 -8.149 1.00 87.25 81 LEU A O 1
ATOM 612 N N . LEU A 1 82 ? 5.154 -5.341 -9.460 1.00 89.56 82 LEU A N 1
ATOM 613 C CA . LEU A 1 82 ? 4.000 -5.264 -8.574 1.00 89.56 82 LEU A CA 1
ATOM 614 C C . LEU A 1 82 ? 3.341 -6.636 -8.392 1.00 89.56 82 LEU A C 1
ATOM 616 O O . LEU A 1 82 ? 3.008 -7.020 -7.274 1.00 89.56 82 LEU A O 1
ATOM 620 N N . ARG A 1 83 ? 3.202 -7.409 -9.475 1.00 93.75 83 ARG A N 1
ATOM 621 C CA . ARG A 1 83 ? 2.665 -8.775 -9.438 1.00 93.75 83 ARG A CA 1
ATOM 622 C C . ARG A 1 83 ? 3.545 -9.704 -8.604 1.00 93.75 83 ARG A C 1
ATOM 624 O O . ARG A 1 83 ? 3.023 -10.502 -7.824 1.00 93.75 83 ARG A O 1
ATOM 631 N N . GLU A 1 84 ? 4.864 -9.631 -8.767 1.00 90.06 84 GLU A N 1
ATOM 632 C CA . GLU A 1 84 ? 5.810 -10.402 -7.952 1.00 90.06 84 GLU A CA 1
ATOM 633 C C . GLU A 1 84 ? 5.716 -10.024 -6.476 1.00 90.06 84 GLU A C 1
ATOM 635 O O . GLU A 1 84 ? 5.616 -10.908 -5.621 1.00 90.06 84 GLU A O 1
ATOM 640 N N . PHE A 1 85 ? 5.655 -8.724 -6.184 1.00 89.62 85 PHE A N 1
ATOM 641 C CA . PHE A 1 85 ? 5.471 -8.223 -4.832 1.00 89.62 85 PHE A CA 1
ATOM 642 C C . PHE A 1 85 ? 4.152 -8.708 -4.220 1.00 89.62 85 PHE A C 1
ATOM 644 O O . PHE A 1 85 ? 4.168 -9.256 -3.120 1.00 89.62 85 PHE A O 1
ATOM 651 N N . TYR A 1 86 ? 3.023 -8.608 -4.930 1.00 93.38 86 TYR A N 1
ATOM 652 C CA . TYR A 1 86 ? 1.739 -9.108 -4.437 1.00 93.38 86 TYR A CA 1
ATOM 653 C C . TYR A 1 86 ? 1.770 -10.609 -4.144 1.00 93.38 86 TYR A C 1
ATOM 655 O O . TYR A 1 86 ? 1.299 -11.030 -3.091 1.00 93.38 86 TYR A O 1
ATOM 663 N N . LYS A 1 87 ? 2.397 -11.424 -5.000 1.00 92.69 87 LYS A N 1
ATOM 664 C CA . LYS A 1 87 ? 2.578 -12.863 -4.739 1.00 92.69 87 LYS A CA 1
ATOM 665 C C . LYS A 1 87 ? 3.488 -13.133 -3.538 1.00 92.69 87 LYS A C 1
ATOM 667 O O . LYS A 1 87 ? 3.223 -14.040 -2.752 1.00 92.69 87 LYS A O 1
ATOM 672 N N . ALA A 1 88 ? 4.579 -12.383 -3.391 1.00 88.31 88 ALA A N 1
ATOM 673 C CA . ALA A 1 88 ? 5.499 -12.518 -2.263 1.00 88.31 88 ALA A CA 1
ATOM 674 C C . ALA A 1 88 ? 4.827 -12.132 -0.941 1.00 88.31 88 ALA A C 1
ATOM 676 O O . ALA A 1 88 ? 4.995 -12.820 0.067 1.00 88.31 88 ALA A O 1
ATOM 677 N N . ALA A 1 89 ? 4.034 -11.068 -0.987 1.00 86.81 89 ALA A N 1
ATOM 678 C CA . ALA A 1 89 ? 3.285 -10.526 0.122 1.00 86.81 89 ALA A CA 1
ATOM 679 C C . ALA A 1 89 ? 1.913 -11.179 0.298 1.00 86.81 89 ALA A C 1
ATOM 681 O O . ALA A 1 89 ? 1.182 -10.670 1.131 1.00 86.81 89 ALA A O 1
ATOM 682 N N . ASP A 1 90 ? 1.548 -12.244 -0.432 1.00 91.62 90 ASP A N 1
ATOM 683 C CA . ASP A 1 90 ? 0.250 -12.952 -0.361 1.00 91.62 90 ASP A CA 1
ATOM 684 C C . ASP A 1 90 ? -0.986 -12.014 -0.422 1.00 91.62 90 ASP A C 1
ATOM 686 O O . ASP A 1 90 ? -1.969 -12.124 0.320 1.00 91.62 90 ASP A O 1
ATOM 690 N N . ILE A 1 91 ? -0.888 -10.992 -1.267 1.00 93.62 91 ILE A N 1
ATOM 691 C CA . ILE A 1 91 ? -1.948 -10.023 -1.541 1.00 93.62 91 ILE A CA 1
ATOM 692 C C . ILE A 1 91 ? -2.773 -10.563 -2.706 1.00 93.62 91 ILE A C 1
ATOM 694 O O . ILE A 1 91 ? -2.229 -10.892 -3.756 1.00 93.62 91 ILE A O 1
ATOM 698 N N . GLU A 1 92 ? -4.086 -10.653 -2.519 1.00 95.38 92 GLU A N 1
ATOM 699 C CA . GLU A 1 92 ? -5.015 -11.023 -3.586 1.00 95.38 92 GLU A CA 1
ATOM 700 C C . GLU A 1 92 ? -5.207 -9.845 -4.544 1.00 95.38 92 GLU A C 1
ATOM 702 O O . GLU A 1 92 ? -5.475 -8.724 -4.113 1.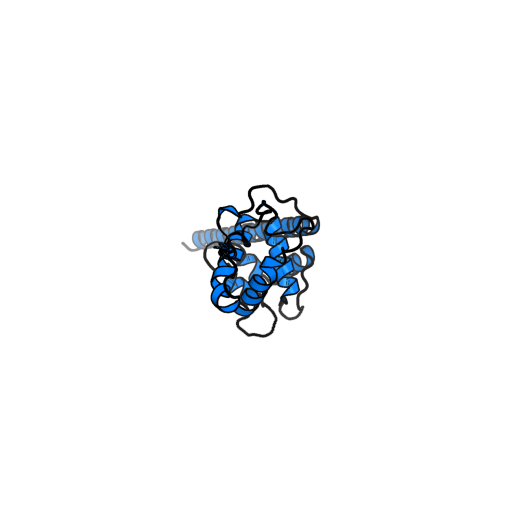00 95.38 92 GLU A O 1
ATOM 707 N N . PHE A 1 93 ? -5.087 -10.101 -5.845 1.00 96.00 93 PHE A N 1
ATOM 708 C CA . PHE A 1 93 ? -5.242 -9.092 -6.889 1.00 96.00 93 PHE A CA 1
ATOM 709 C C . PHE A 1 93 ? -5.975 -9.672 -8.096 1.00 96.00 93 PHE A C 1
ATOM 711 O O . PHE A 1 93 ? -5.965 -10.880 -8.339 1.00 96.00 93 PHE A O 1
ATOM 718 N N . ARG A 1 94 ? -6.605 -8.794 -8.874 1.00 94.50 94 ARG A N 1
ATOM 719 C CA . ARG A 1 94 ? -7.286 -9.147 -10.117 1.00 94.50 94 ARG A CA 1
ATOM 720 C C . ARG A 1 94 ? -6.280 -9.244 -11.262 1.00 94.50 94 ARG A C 1
ATOM 722 O O . ARG A 1 94 ? -5.575 -8.288 -11.560 1.00 94.50 94 ARG A O 1
ATOM 729 N N . ASP A 1 95 ? -6.224 -10.385 -11.943 1.00 92.25 95 ASP A N 1
ATOM 730 C CA . ASP A 1 95 ? -5.186 -10.640 -12.951 1.00 92.25 95 ASP A CA 1
ATOM 731 C C . ASP A 1 95 ? -5.202 -9.693 -14.161 1.00 92.25 95 ASP A C 1
ATOM 733 O O . ASP A 1 95 ? -4.144 -9.485 -14.760 1.00 92.25 95 ASP A O 1
ATOM 737 N N . SER A 1 96 ? -6.365 -9.133 -14.516 1.00 92.62 96 SER A N 1
ATOM 738 C CA . SER A 1 96 ? -6.543 -8.288 -15.706 1.00 92.62 96 SER A CA 1
ATOM 739 C C . SER A 1 96 ? -5.879 -6.917 -15.598 1.00 92.62 96 SER A C 1
ATOM 741 O O . SER A 1 96 ? -5.470 -6.362 -16.612 1.00 92.62 96 SER A O 1
ATOM 743 N N . ASP A 1 97 ? -5.789 -6.361 -14.391 1.00 92.38 97 ASP A N 1
ATOM 744 C CA . ASP A 1 97 ? -5.342 -4.982 -14.156 1.00 92.38 97 ASP A CA 1
ATOM 745 C C . ASP A 1 97 ? -4.583 -4.785 -12.838 1.00 92.38 97 ASP A C 1
ATOM 747 O O . ASP A 1 97 ? -4.241 -3.658 -12.488 1.00 92.38 97 ASP A O 1
ATOM 751 N N . LEU A 1 98 ? -4.297 -5.874 -12.118 1.00 95.25 98 LEU A N 1
ATOM 752 C CA . LEU A 1 98 ? -3.658 -5.882 -10.801 1.00 95.25 98 LEU A CA 1
ATOM 753 C C . LEU A 1 98 ? -4.446 -5.115 -9.729 1.00 95.25 98 LEU A C 1
ATOM 755 O O . LEU A 1 98 ? -3.876 -4.741 -8.707 1.00 95.25 98 LEU A O 1
ATOM 759 N N . GLY A 1 99 ? -5.749 -4.900 -9.935 1.00 94.88 99 GLY A N 1
ATOM 760 C CA . GLY A 1 99 ? -6.595 -4.219 -8.964 1.00 94.88 99 GLY A CA 1
ATOM 761 C C . GLY A 1 99 ? -6.708 -4.994 -7.650 1.00 94.88 99 GLY A C 1
ATOM 762 O O . GLY A 1 99 ? -6.896 -6.215 -7.661 1.00 94.88 99 GLY A O 1
ATOM 763 N N . ILE A 1 100 ? -6.639 -4.292 -6.516 1.00 96.38 100 ILE A N 1
ATOM 764 C CA . ILE A 1 100 ? -6.783 -4.880 -5.173 1.00 96.38 100 ILE A CA 1
ATOM 765 C C . ILE A 1 100 ? -8.046 -4.368 -4.473 1.00 96.38 100 ILE A C 1
ATOM 767 O O . ILE A 1 100 ? -8.333 -3.173 -4.481 1.00 96.38 100 ILE A O 1
ATOM 771 N N . GLY A 1 101 ? -8.812 -5.272 -3.860 1.00 95.44 101 GLY A N 1
ATOM 772 C CA . GLY A 1 101 ? -9.969 -4.913 -3.029 1.00 95.44 101 GLY A CA 1
ATOM 773 C C . GLY A 1 101 ? -9.565 -4.488 -1.610 1.00 95.44 101 GLY A C 1
ATOM 774 O O . GLY A 1 101 ? -8.399 -4.600 -1.226 1.00 95.44 101 GLY A O 1
ATOM 775 N N . LEU A 1 102 ? -10.531 -4.061 -0.791 1.00 92.38 102 LEU A N 1
ATOM 776 C CA . LEU A 1 102 ? -10.277 -3.536 0.561 1.00 92.38 102 LEU A CA 1
ATOM 777 C C . LEU A 1 102 ? -9.481 -4.497 1.463 1.00 92.38 102 LEU A C 1
ATOM 779 O O . LEU A 1 102 ? -8.532 -4.084 2.124 1.00 92.38 102 LEU A O 1
ATOM 783 N N . ALA A 1 103 ? -9.821 -5.789 1.477 1.00 91.75 103 ALA A N 1
ATOM 784 C CA . ALA A 1 103 ? -9.112 -6.770 2.304 1.00 91.75 103 ALA A CA 1
ATOM 785 C C . ALA A 1 103 ? -7.634 -6.917 1.894 1.00 91.75 103 ALA A C 1
ATOM 787 O O . ALA A 1 103 ? -6.742 -6.977 2.742 1.00 91.75 103 ALA A O 1
ATOM 788 N N . ALA A 1 104 ? -7.369 -6.930 0.587 1.00 93.88 104 ALA A N 1
ATOM 789 C CA . ALA A 1 104 ? -6.024 -6.969 0.025 1.00 93.88 104 ALA A CA 1
ATOM 790 C C . ALA A 1 104 ? -5.252 -5.667 0.296 1.00 93.88 104 ALA A C 1
ATOM 792 O O . ALA A 1 104 ? -4.066 -5.708 0.616 1.00 93.88 104 ALA A O 1
ATOM 793 N N . TYR A 1 105 ? -5.937 -4.523 0.263 1.00 91.12 105 TYR A N 1
ATOM 794 C CA . TYR A 1 105 ? -5.373 -3.234 0.648 1.00 91.12 105 TYR A CA 1
ATOM 795 C C . TYR A 1 105 ? -4.984 -3.188 2.131 1.00 91.12 105 TYR A C 1
ATOM 797 O O . TYR A 1 105 ? -3.876 -2.780 2.460 1.00 91.12 105 TYR A O 1
ATOM 805 N N . ILE A 1 106 ? -5.826 -3.687 3.039 1.00 88.25 106 ILE A N 1
ATOM 806 C CA . ILE A 1 106 ? -5.480 -3.797 4.467 1.00 88.25 106 ILE A CA 1
ATOM 807 C C . ILE A 1 106 ? -4.263 -4.715 4.666 1.00 88.25 106 ILE A C 1
ATOM 809 O O . ILE A 1 106 ? -3.348 -4.367 5.413 1.00 88.25 106 ILE A O 1
ATOM 813 N N . LYS A 1 107 ? -4.201 -5.857 3.963 1.00 87.94 107 LYS A N 1
ATOM 814 C CA . LYS A 1 107 ? -3.019 -6.740 3.972 1.00 87.94 107 LYS A CA 1
ATOM 815 C C . LYS A 1 107 ? -1.757 -5.995 3.512 1.00 87.94 107 LYS A C 1
ATOM 817 O O . LYS A 1 107 ? -0.714 -6.141 4.146 1.00 87.94 107 LYS A O 1
ATOM 822 N N . LEU A 1 108 ? -1.850 -5.186 2.452 1.00 87.62 108 LEU A N 1
ATOM 823 C CA . LEU A 1 108 ? -0.749 -4.344 1.973 1.00 87.62 108 LEU A CA 1
ATOM 824 C C . LEU A 1 108 ? -0.257 -3.397 3.078 1.00 87.62 108 LEU A C 1
ATOM 826 O O . LEU A 1 108 ? 0.930 -3.403 3.385 1.00 87.62 108 LEU A O 1
ATOM 830 N N . TRP A 1 109 ? -1.163 -2.680 3.749 1.00 82.69 109 TRP A N 1
ATOM 831 C CA . TRP A 1 109 ? -0.825 -1.793 4.871 1.00 82.69 109 TRP A CA 1
ATOM 832 C C . TRP A 1 109 ? -0.127 -2.494 6.027 1.00 82.69 109 TRP A C 1
ATOM 834 O O . TRP A 1 109 ? 0.854 -1.982 6.560 1.00 82.69 109 TRP A O 1
ATOM 844 N N . VAL A 1 110 ? -0.624 -3.664 6.422 1.00 82.50 110 VAL A N 1
ATOM 845 C CA . VAL A 1 110 ? -0.046 -4.460 7.511 1.00 82.50 110 VAL A CA 1
ATOM 846 C C . VAL A 1 110 ? 1.381 -4.898 7.179 1.00 82.50 110 VAL A C 1
ATOM 848 O O . VAL A 1 110 ? 2.250 -4.889 8.052 1.00 82.50 110 VAL A O 1
ATOM 851 N N . ILE A 1 111 ? 1.640 -5.265 5.923 1.00 82.94 111 ILE A N 1
ATOM 852 C CA . ILE A 1 111 ? 2.981 -5.624 5.455 1.00 82.94 111 ILE A CA 1
ATOM 853 C C . ILE A 1 111 ? 3.886 -4.391 5.421 1.00 82.94 111 ILE A C 1
ATOM 855 O O . ILE A 1 111 ? 4.988 -4.440 5.969 1.00 82.94 111 ILE A O 1
ATOM 859 N N . THR A 1 112 ? 3.418 -3.272 4.865 1.00 79.44 112 THR A N 1
ATOM 860 C CA . THR A 1 112 ? 4.181 -2.017 4.839 1.00 79.44 112 THR A CA 1
ATOM 861 C C . THR A 1 112 ? 4.495 -1.525 6.250 1.00 79.44 112 THR A C 1
ATOM 863 O O . THR A 1 112 ? 5.615 -1.107 6.504 1.00 79.44 112 THR A O 1
ATOM 866 N N . ALA A 1 113 ? 3.579 -1.657 7.212 1.00 76.19 113 ALA A N 1
ATOM 867 C CA . ALA A 1 113 ? 3.819 -1.268 8.602 1.00 76.19 113 ALA A CA 1
ATOM 868 C C . ALA A 1 113 ? 4.861 -2.135 9.322 1.00 76.19 113 ALA A C 1
ATOM 870 O O . ALA A 1 113 ? 5.531 -1.653 10.230 1.00 76.19 113 ALA A O 1
ATOM 871 N N . GLN A 1 114 ? 5.032 -3.396 8.918 1.00 77.12 114 GLN A N 1
ATOM 872 C CA . GLN A 1 114 ? 6.118 -4.242 9.423 1.00 77.12 114 GLN A CA 1
ATOM 873 C C . GLN A 1 114 ? 7.467 -3.870 8.794 1.00 77.12 114 GLN A C 1
ATOM 875 O O . GLN A 1 114 ? 8.496 -3.933 9.459 1.00 77.12 114 GLN A O 1
ATOM 880 N N . ILE A 1 115 ? 7.465 -3.492 7.513 1.00 76.81 115 ILE A N 1
ATOM 881 C CA . ILE A 1 115 ? 8.670 -3.206 6.721 1.00 76.81 115 ILE A CA 1
ATOM 882 C C . ILE A 1 115 ? 9.204 -1.786 6.972 1.00 76.81 115 ILE A C 1
ATOM 884 O O . ILE A 1 115 ? 10.412 -1.594 7.128 1.00 76.81 115 ILE A O 1
ATOM 888 N N . GLU A 1 116 ? 8.298 -0.814 7.014 1.00 75.94 116 GLU A N 1
ATOM 889 C CA . GLU A 1 116 ? 8.526 0.627 7.132 1.00 75.94 116 GLU A CA 1
ATOM 890 C C . GLU A 1 116 ? 7.496 1.258 8.094 1.00 75.94 116 GLU A C 1
ATOM 892 O O . GLU A 1 116 ? 6.613 2.020 7.679 1.00 75.94 116 GLU A O 1
ATOM 897 N N . PRO A 1 117 ? 7.594 0.977 9.406 1.00 71.12 117 PRO A N 1
ATOM 898 C CA . PRO A 1 117 ? 6.595 1.393 10.394 1.00 71.12 117 PRO A CA 1
ATOM 899 C C . PRO A 1 117 ? 6.358 2.908 10.435 1.00 71.12 117 PRO A C 1
ATOM 901 O O . PRO A 1 117 ? 5.218 3.353 10.546 1.00 71.12 117 PRO A O 1
ATOM 904 N N . GLU A 1 118 ? 7.404 3.725 10.291 1.00 70.81 118 GLU A N 1
ATOM 905 C CA . GLU A 1 118 ? 7.269 5.189 10.288 1.00 70.81 118 GLU A CA 1
ATOM 906 C C . GLU A 1 118 ? 6.595 5.735 9.022 1.00 70.81 118 GLU A C 1
ATOM 908 O O . GLU A 1 118 ? 5.925 6.770 9.068 1.00 70.81 118 GLU A O 1
ATOM 913 N N . SER A 1 119 ? 6.811 5.078 7.879 1.00 71.44 119 SER A N 1
ATOM 914 C CA . SER A 1 119 ? 6.197 5.436 6.595 1.00 71.44 119 SER A CA 1
ATOM 915 C C . SER A 1 119 ? 4.708 5.099 6.634 1.00 71.44 119 SER A C 1
ATOM 917 O O . SER A 1 119 ? 3.862 5.982 6.484 1.00 71.44 119 SER A O 1
ATOM 919 N N . ALA A 1 120 ? 4.392 3.860 7.022 1.00 71.44 120 ALA A N 1
ATOM 920 C CA . ALA A 1 120 ? 3.023 3.397 7.203 1.00 71.44 120 ALA A CA 1
ATOM 921 C C . ALA A 1 120 ? 2.259 4.236 8.236 1.00 71.44 120 ALA A C 1
ATOM 923 O O . ALA A 1 120 ? 1.112 4.608 8.012 1.00 71.44 120 ALA A O 1
ATOM 924 N N . TRP A 1 121 ? 2.890 4.619 9.348 1.00 70.19 121 TRP A N 1
ATOM 925 C CA . TRP A 1 121 ? 2.229 5.480 10.324 1.00 70.19 121 TRP A CA 1
ATOM 926 C C . TRP A 1 121 ? 1.857 6.848 9.746 1.00 70.19 121 TRP A C 1
ATOM 928 O O . TRP A 1 121 ? 0.731 7.312 9.920 1.00 70.19 121 TRP A O 1
ATOM 938 N N . ARG A 1 122 ? 2.781 7.497 9.025 1.00 72.56 122 ARG A N 1
ATOM 939 C CA . ARG A 1 122 ? 2.518 8.797 8.385 1.00 72.56 122 ARG A CA 1
ATOM 940 C C . ARG A 1 122 ? 1.373 8.713 7.386 1.00 72.56 122 ARG A C 1
ATOM 942 O O . ARG A 1 122 ? 0.547 9.625 7.333 1.00 72.56 122 ARG A O 1
ATOM 949 N N . ASP A 1 123 ? 1.305 7.632 6.625 1.00 71.62 123 ASP A N 1
ATOM 950 C CA . ASP A 1 123 ? 0.252 7.477 5.637 1.00 71.62 123 ASP A CA 1
ATOM 951 C C . ASP A 1 123 ? -1.099 7.126 6.298 1.00 71.62 123 ASP A C 1
ATOM 953 O O . ASP A 1 123 ? -2.130 7.594 5.820 1.00 71.62 123 ASP A O 1
ATOM 957 N N . VAL A 1 124 ? -1.129 6.424 7.441 1.00 70.31 124 VAL A N 1
ATOM 958 C CA . VAL A 1 124 ? -2.355 6.215 8.247 1.00 70.31 124 VAL A CA 1
ATOM 959 C C . VAL A 1 124 ? -2.859 7.521 8.856 1.00 70.31 124 VAL A C 1
ATOM 961 O O . VAL A 1 124 ? -4.061 7.780 8.828 1.00 70.31 124 VAL A O 1
ATOM 964 N N . LEU A 1 125 ? -1.965 8.371 9.371 1.00 70.88 125 LEU A N 1
ATOM 965 C CA . LEU A 1 125 ? -2.336 9.711 9.842 1.00 70.88 125 LEU A CA 1
ATOM 966 C C . LEU A 1 125 ? -2.994 10.513 8.718 1.00 70.88 125 LEU A C 1
ATOM 968 O O . LEU A 1 125 ? -4.062 11.095 8.898 1.00 70.88 125 LEU A O 1
ATOM 972 N N . ARG A 1 126 ? -2.383 10.490 7.531 1.00 71.69 126 ARG A N 1
ATOM 973 C CA . ARG A 1 126 ? -2.914 11.154 6.338 1.00 71.69 126 ARG A CA 1
ATOM 974 C C . ARG A 1 126 ? -4.260 10.565 5.911 1.00 71.69 126 ARG A C 1
ATOM 976 O O . ARG A 1 126 ? -5.154 11.318 5.523 1.00 71.69 126 ARG A O 1
ATOM 983 N N . ALA A 1 127 ? -4.402 9.243 5.979 1.00 70.19 127 ALA A N 1
ATOM 984 C CA . ALA A 1 127 ? -5.641 8.537 5.686 1.00 70.19 127 ALA A CA 1
ATOM 985 C C . ALA A 1 127 ? -6.756 8.973 6.639 1.00 70.19 127 ALA A C 1
ATOM 987 O O . ALA A 1 127 ? -7.817 9.383 6.175 1.00 70.19 127 ALA A O 1
ATOM 988 N N . GLN A 1 128 ? -6.480 8.997 7.947 1.00 67.88 128 GLN A N 1
ATOM 989 C CA . GLN A 1 128 ? -7.406 9.491 8.963 1.00 67.88 128 GLN A CA 1
ATOM 990 C C . GLN A 1 128 ? -7.788 10.952 8.747 1.00 67.88 128 GLN A C 1
ATOM 992 O O . GLN A 1 128 ? -8.964 11.281 8.828 1.00 67.88 128 GLN A O 1
ATOM 997 N N . GLU A 1 129 ? -6.836 11.842 8.465 1.00 69.88 129 GLU A N 1
ATOM 998 C CA . GLU A 1 129 ? -7.141 13.256 8.214 1.00 69.88 129 GLU A CA 1
ATOM 999 C C . GLU A 1 129 ? -8.073 13.436 7.011 1.00 69.88 129 GLU A C 1
ATOM 1001 O O . GLU A 1 129 ? -8.986 14.262 7.044 1.00 69.88 129 GLU A O 1
ATOM 1006 N N . ARG A 1 130 ? -7.873 12.636 5.960 1.00 69.88 130 ARG A N 1
ATOM 1007 C CA . ARG A 1 130 ? -8.695 12.672 4.745 1.00 69.88 130 ARG A CA 1
ATOM 1008 C C . ARG A 1 130 ? -10.050 11.992 4.929 1.00 69.88 130 ARG A C 1
ATOM 1010 O O . ARG A 1 130 ? -11.021 12.425 4.314 1.00 69.88 130 ARG A O 1
ATOM 1017 N N . SER A 1 131 ? -10.131 10.967 5.776 1.00 65.56 131 SER A N 1
ATOM 1018 C CA . SER A 1 131 ? -11.366 10.234 6.068 1.00 65.56 131 SER A CA 1
ATOM 1019 C C . SER A 1 131 ? -12.178 10.829 7.225 1.00 65.56 131 SER A C 1
ATOM 1021 O O . SER A 1 131 ? -13.361 10.518 7.352 1.00 65.56 131 SER A O 1
ATOM 1023 N N . ALA A 1 132 ? -11.587 11.703 8.049 1.00 60.75 132 ALA A N 1
ATOM 1024 C CA . ALA A 1 132 ? -12.190 12.277 9.256 1.00 60.75 132 ALA A CA 1
ATOM 1025 C C . ALA A 1 132 ? -13.574 12.927 9.056 1.00 60.75 132 ALA A C 1
ATOM 1027 O O . ALA A 1 132 ? -14.413 12.772 9.948 1.00 60.75 132 ALA A O 1
ATOM 1028 N N . PRO A 1 133 ? -13.875 13.606 7.926 1.00 61.06 133 PRO A N 1
ATOM 1029 C CA . PRO A 1 133 ? -15.220 14.127 7.675 1.00 61.06 133 PRO A CA 1
ATOM 1030 C C . PRO A 1 133 ? -16.292 13.036 7.523 1.00 61.06 133 PRO A C 1
ATOM 1032 O O . PRO A 1 133 ? -17.470 13.323 7.707 1.00 61.06 133 PRO A O 1
ATOM 1035 N N . ARG A 1 134 ? -15.901 11.801 7.172 1.00 59.22 134 ARG A N 1
ATOM 1036 C CA . ARG A 1 134 ? -16.801 10.664 6.908 1.00 59.22 134 ARG A CA 1
ATOM 1037 C C . ARG A 1 134 ? -16.904 9.685 8.073 1.00 59.22 134 ARG A C 1
ATOM 1039 O O . ARG A 1 134 ? -17.977 9.144 8.299 1.00 59.22 134 ARG A O 1
ATOM 1046 N N . THR A 1 135 ? -15.820 9.463 8.813 1.00 56.50 135 THR A N 1
ATOM 1047 C CA . THR A 1 135 ? -15.774 8.433 9.866 1.00 56.50 135 THR A CA 1
ATOM 1048 C C . THR A 1 135 ? -16.143 8.941 11.257 1.00 56.50 135 THR A C 1
ATOM 1050 O O . THR A 1 135 ? -16.126 8.159 12.197 1.00 56.50 135 THR A O 1
ATOM 1053 N N . GLY A 1 136 ? -16.473 10.230 11.407 1.00 50.62 136 GLY A N 1
ATOM 1054 C CA . GLY A 1 136 ? -16.886 10.798 12.690 1.00 50.62 136 GLY A CA 1
ATOM 1055 C C . GLY A 1 136 ? -15.774 10.719 13.736 1.00 50.62 136 GLY A C 1
ATOM 1056 O O . GLY A 1 136 ? -15.778 9.847 14.592 1.00 50.62 136 GLY A O 1
ATOM 1057 N N . ALA A 1 137 ? -14.817 11.649 13.667 1.00 47.03 137 ALA A N 1
ATOM 1058 C CA . ALA A 1 137 ? -13.814 11.884 14.709 1.00 47.03 137 ALA A CA 1
ATOM 1059 C C . ALA A 1 137 ? -13.114 10.616 15.242 1.00 47.03 137 ALA A C 1
ATOM 1061 O O . ALA A 1 137 ? -13.064 10.383 16.450 1.00 47.03 137 ALA A O 1
ATOM 1062 N N . LEU A 1 138 ? -12.469 9.836 14.366 1.00 50.97 138 LEU A N 1
ATOM 1063 C CA . LEU A 1 138 ? -11.347 9.022 14.837 1.00 50.97 138 LEU A CA 1
ATOM 1064 C C . LEU A 1 138 ? -10.354 9.979 15.506 1.00 50.97 138 LEU A C 1
ATOM 1066 O O . LEU A 1 138 ? -9.801 10.867 14.853 1.00 50.97 138 LEU A O 1
ATOM 1070 N N . LYS A 1 139 ? -10.223 9.865 16.832 1.00 51.94 139 LYS A N 1
ATOM 1071 C CA . LYS A 1 139 ? -9.382 10.743 17.649 1.00 51.94 139 LYS A CA 1
ATOM 1072 C C . LYS A 1 139 ? -8.005 10.852 17.000 1.00 51.94 139 LYS A C 1
ATOM 1074 O O . LYS A 1 139 ? -7.397 9.818 16.730 1.00 51.94 139 LYS A O 1
ATOM 1079 N N . LYS A 1 140 ? -7.561 12.089 16.721 1.00 53.91 140 LYS A N 1
ATOM 1080 C CA . LYS A 1 140 ? -6.299 12.376 16.023 1.00 53.91 140 LYS A CA 1
ATOM 1081 C C . LYS A 1 140 ? -5.179 11.573 16.668 1.00 53.91 140 LYS A C 1
ATOM 1083 O O . LYS A 1 140 ? -4.760 11.885 17.781 1.00 53.91 140 LYS A O 1
ATOM 1088 N N . LEU A 1 141 ? -4.720 10.554 15.958 1.00 52.72 141 LEU A N 1
ATOM 1089 C CA . LEU A 1 141 ? -3.493 9.852 16.274 1.00 52.72 141 LEU A CA 1
ATOM 1090 C C . LEU A 1 141 ? -2.362 10.878 16.403 1.00 52.72 141 LEU A C 1
ATOM 1092 O O . LEU A 1 141 ? -2.218 11.780 15.574 1.00 52.72 141 LEU A O 1
ATOM 1096 N N . THR A 1 142 ? -1.580 10.783 17.472 1.00 53.78 142 THR A N 1
ATOM 1097 C CA . THR A 1 142 ? -0.495 11.723 17.739 1.00 53.78 142 THR A CA 1
ATOM 1098 C C . THR A 1 142 ? 0.850 11.082 17.437 1.00 53.78 142 THR A C 1
ATOM 1100 O O . THR A 1 142 ? 1.002 9.867 17.371 1.00 53.78 142 THR A O 1
ATOM 1103 N N . ARG A 1 143 ? 1.892 11.903 17.292 1.00 52.56 143 ARG A N 1
ATOM 1104 C CA . ARG A 1 143 ? 3.268 11.415 17.096 1.00 52.56 143 ARG A CA 1
ATOM 1105 C C . ARG A 1 143 ? 3.787 10.568 18.274 1.00 52.56 143 ARG A C 1
ATOM 1107 O O . ARG A 1 143 ? 4.806 9.912 18.121 1.00 52.56 143 ARG A O 1
ATOM 1114 N N . LYS A 1 144 ? 3.109 10.594 19.431 1.00 53.16 144 LYS A N 1
ATOM 1115 C CA . LYS A 1 144 ? 3.415 9.755 20.603 1.00 53.16 144 LYS A CA 1
ATOM 1116 C C . LYS A 1 144 ? 2.971 8.300 20.426 1.00 53.16 144 LYS A C 1
ATOM 1118 O O . LYS A 1 144 ? 3.486 7.441 21.123 1.00 53.16 144 LYS A O 1
ATOM 1123 N N . ASP A 1 145 ? 2.069 8.050 19.482 1.00 52.34 145 ASP A N 1
ATOM 1124 C CA . ASP A 1 145 ? 1.581 6.720 19.116 1.00 52.34 145 ASP A CA 1
ATOM 1125 C C . ASP A 1 145 ? 2.441 6.088 17.995 1.00 52.34 145 ASP A C 1
ATOM 1127 O O . ASP A 1 145 ? 2.145 4.995 17.515 1.00 52.34 145 ASP A O 1
ATOM 1131 N N . LEU A 1 146 ? 3.511 6.778 17.560 1.00 52.09 146 LEU A N 1
ATOM 1132 C CA . LEU A 1 146 ? 4.467 6.263 16.582 1.00 52.09 146 LEU A CA 1
ATOM 1133 C C . LEU A 1 146 ? 5.121 4.990 17.132 1.00 52.09 146 LEU A C 1
ATOM 1135 O O . LEU A 1 146 ? 5.600 4.999 18.272 1.00 52.09 146 LEU A O 1
ATOM 1139 N N . PRO A 1 147 ? 5.246 3.931 16.322 1.00 54.91 147 PRO A N 1
ATOM 1140 C CA . PRO A 1 147 ? 6.016 2.780 16.726 1.00 54.91 147 PRO A CA 1
ATOM 1141 C C . PRO A 1 147 ? 7.473 3.105 17.046 1.00 54.91 147 PRO A C 1
ATOM 1143 O O . PRO A 1 147 ? 8.274 3.338 16.148 1.00 54.91 147 PRO A O 1
ATOM 1146 N N . SER A 1 148 ? 7.839 3.110 18.329 1.00 47.94 148 SER A N 1
ATOM 1147 C CA . SER A 1 148 ? 9.233 3.226 18.761 1.00 47.94 148 SER A CA 1
ATOM 1148 C C . SER A 1 148 ? 9.821 1.838 19.031 1.00 47.94 148 SER A C 1
ATOM 1150 O O . SER A 1 148 ? 9.682 1.303 20.130 1.00 47.94 148 SER A O 1
ATOM 1152 N N . GLY A 1 149 ? 10.465 1.226 18.038 1.00 52.34 149 GLY A N 1
ATOM 1153 C CA . GLY A 1 149 ? 11.123 -0.074 18.203 1.00 52.34 149 GLY A CA 1
ATOM 1154 C C . GLY A 1 149 ? 11.206 -0.885 16.914 1.00 52.34 149 GLY A C 1
ATOM 1155 O O . GLY A 1 149 ? 10.634 -0.517 15.892 1.00 52.34 149 GLY A O 1
ATOM 1156 N N . ILE A 1 150 ? 11.932 -2.003 16.965 1.00 56.25 150 ILE A N 1
ATOM 1157 C CA . ILE A 1 150 ? 12.011 -2.953 15.851 1.00 56.25 150 ILE A CA 1
ATOM 1158 C C . ILE A 1 150 ? 10.761 -3.835 15.900 1.00 56.25 150 ILE A C 1
ATOM 1160 O O . ILE A 1 150 ? 10.600 -4.625 16.829 1.00 56.25 150 ILE A O 1
ATOM 1164 N N . VAL A 1 151 ? 9.887 -3.712 14.900 1.00 61.22 151 VAL A N 1
ATOM 1165 C CA . VAL A 1 151 ? 8.776 -4.650 14.695 1.00 61.22 151 VAL A CA 1
ATOM 1166 C C . VAL A 1 151 ? 9.363 -5.937 14.102 1.00 61.22 151 VAL A C 1
ATOM 1168 O O . VAL A 1 151 ? 9.986 -5.871 13.039 1.00 61.22 151 VAL A O 1
ATOM 1171 N N . PRO A 1 152 ? 9.222 -7.110 14.749 1.00 67.62 152 PRO A N 1
ATOM 1172 C CA . PRO A 1 152 ? 9.715 -8.350 14.168 1.00 67.62 152 PRO A CA 1
ATOM 1173 C C . PRO A 1 152 ? 8.958 -8.634 12.872 1.00 67.62 152 PRO A C 1
ATOM 1175 O O . PRO A 1 152 ? 7.729 -8.597 12.851 1.00 67.62 152 PRO A O 1
ATOM 1178 N N . LEU A 1 153 ? 9.682 -8.921 11.792 1.00 71.19 153 LEU A N 1
ATOM 1179 C CA . LEU A 1 153 ? 9.056 -9.264 10.521 1.00 71.19 153 LEU A CA 1
ATOM 1180 C C . LEU A 1 153 ? 8.436 -10.659 10.615 1.00 71.19 153 LEU A C 1
ATOM 1182 O O . LEU A 1 153 ? 9.126 -11.637 10.909 1.00 71.19 153 LEU A O 1
ATOM 1186 N N . THR A 1 154 ? 7.152 -10.775 10.282 1.00 79.31 154 THR A N 1
ATOM 1187 C CA . THR A 1 154 ? 6.568 -12.085 9.968 1.00 79.31 154 THR A CA 1
ATOM 1188 C C . THR A 1 154 ? 7.290 -12.710 8.763 1.00 79.31 154 THR A C 1
ATOM 1190 O O . THR A 1 154 ? 7.829 -11.978 7.927 1.00 79.31 154 THR A O 1
ATOM 1193 N N . PRO A 1 155 ? 7.276 -14.046 8.578 1.00 81.75 155 PRO A N 1
ATOM 1194 C CA . PRO A 1 155 ? 7.891 -14.683 7.405 1.00 81.75 155 PRO A CA 1
ATOM 1195 C C . PRO A 1 155 ? 7.396 -14.106 6.070 1.00 81.75 155 PRO A C 1
ATOM 1197 O O . PRO A 1 155 ? 8.160 -13.958 5.117 1.00 81.75 155 PRO A O 1
ATOM 1200 N N . ARG A 1 156 ? 6.116 -13.721 6.024 1.00 79.69 156 ARG A N 1
ATOM 1201 C CA . ARG A 1 156 ? 5.484 -13.048 4.888 1.00 79.69 156 ARG A CA 1
ATOM 1202 C C . ARG A 1 156 ? 6.052 -11.644 4.667 1.00 79.69 156 ARG A C 1
ATOM 1204 O O . ARG A 1 156 ? 6.449 -11.333 3.547 1.00 79.69 156 ARG A O 1
ATOM 1211 N N . ALA A 1 157 ? 6.144 -10.822 5.714 1.00 79.00 157 ALA A N 1
ATOM 1212 C CA . ALA A 1 157 ? 6.740 -9.489 5.617 1.00 79.00 157 ALA A CA 1
ATOM 1213 C C . ALA A 1 157 ? 8.236 -9.546 5.270 1.00 79.00 157 ALA A C 1
ATOM 1215 O O . ALA A 1 157 ? 8.709 -8.741 4.477 1.00 79.00 157 ALA A O 1
ATOM 1216 N N . ALA A 1 158 ? 8.971 -10.538 5.779 1.00 82.06 158 ALA A N 1
ATOM 1217 C CA . ALA A 1 158 ? 10.369 -10.769 5.422 1.00 82.06 158 ALA A CA 1
ATOM 1218 C C . ALA A 1 158 ? 10.534 -11.128 3.937 1.00 82.06 158 ALA A C 1
ATOM 1220 O O . ALA A 1 158 ? 11.425 -10.604 3.267 1.00 82.06 158 ALA A O 1
ATOM 1221 N N . LYS A 1 159 ? 9.651 -11.978 3.396 1.00 85.06 159 LYS A N 1
ATOM 1222 C CA . LYS A 1 159 ? 9.633 -12.308 1.964 1.00 85.06 159 LYS A CA 1
ATOM 1223 C C . LYS A 1 159 ? 9.316 -11.076 1.113 1.00 85.06 159 LYS A C 1
ATOM 1225 O O . LYS A 1 159 ? 10.034 -10.812 0.156 1.00 85.06 159 LYS A O 1
ATOM 1230 N N . ALA A 1 160 ? 8.298 -10.306 1.496 1.00 83.12 160 ALA A N 1
ATOM 1231 C CA . ALA A 1 160 ? 7.934 -9.063 0.821 1.00 83.12 160 ALA A CA 1
ATOM 1232 C C . ALA A 1 160 ? 9.071 -8.027 0.859 1.00 83.12 160 ALA A C 1
ATOM 1234 O O . ALA A 1 160 ? 9.371 -7.424 -0.168 1.00 83.12 160 ALA A O 1
ATOM 1235 N N . ARG A 1 161 ? 9.758 -7.877 2.002 1.00 85.50 161 ARG A N 1
ATOM 1236 C CA . ARG A 1 161 ? 10.932 -7.003 2.138 1.00 85.50 161 ARG A CA 1
ATOM 1237 C C . ARG A 1 161 ? 12.050 -7.412 1.193 1.00 85.50 161 ARG A C 1
ATOM 1239 O O . ARG A 1 161 ? 12.549 -6.574 0.456 1.00 85.50 161 ARG A O 1
ATOM 1246 N N . LYS A 1 162 ? 12.400 -8.699 1.174 1.00 87.25 162 LYS A N 1
ATOM 1247 C CA . LYS A 1 162 ? 13.434 -9.216 0.275 1.00 87.25 162 LYS A CA 1
ATOM 1248 C C . LYS A 1 162 ? 13.102 -8.917 -1.189 1.00 87.25 162 LYS A C 1
ATOM 1250 O O . LYS A 1 162 ? 13.962 -8.445 -1.921 1.00 87.25 162 LYS A O 1
ATOM 1255 N N . THR A 1 163 ? 11.856 -9.150 -1.600 1.00 85.19 163 THR A N 1
ATOM 1256 C CA . THR A 1 163 ? 11.400 -8.831 -2.958 1.00 85.19 163 THR A CA 1
ATOM 1257 C C . THR A 1 163 ? 11.468 -7.328 -3.243 1.00 85.19 163 THR A C 1
ATOM 1259 O O . THR A 1 163 ? 11.910 -6.939 -4.319 1.00 85.19 163 THR A O 1
ATOM 1262 N N . LEU A 1 164 ? 11.099 -6.472 -2.286 1.00 82.56 164 LEU A N 1
ATOM 1263 C CA . LEU A 1 164 ? 11.213 -5.018 -2.432 1.00 82.56 164 LEU A CA 1
ATOM 1264 C C . LEU A 1 164 ? 12.675 -4.565 -2.586 1.00 82.56 164 LEU A C 1
ATOM 1266 O O . LEU A 1 164 ? 12.970 -3.736 -3.444 1.00 82.56 164 LEU A O 1
ATOM 1270 N N . ASP A 1 165 ? 13.592 -5.135 -1.804 1.00 85.00 165 ASP A N 1
ATOM 1271 C CA . ASP A 1 165 ? 15.026 -4.845 -1.895 1.00 85.00 165 ASP A CA 1
ATOM 1272 C C . ASP A 1 165 ? 15.592 -5.283 -3.264 1.00 85.00 165 ASP A C 1
ATOM 1274 O O . ASP A 1 165 ? 16.311 -4.521 -3.911 1.00 85.00 165 ASP A O 1
ATOM 1278 N N . GLU A 1 166 ? 15.204 -6.464 -3.764 1.00 84.94 166 GLU A N 1
ATOM 1279 C CA . GLU A 1 166 ? 15.579 -6.959 -5.101 1.00 84.94 166 GLU A CA 1
ATOM 1280 C C . GLU A 1 166 ? 15.046 -6.055 -6.229 1.00 84.94 166 GLU A C 1
ATOM 1282 O O . GLU A 1 166 ? 15.767 -5.754 -7.188 1.00 84.94 166 GLU A O 1
ATOM 1287 N N . ILE A 1 167 ? 13.803 -5.578 -6.096 1.00 79.56 167 ILE A N 1
ATOM 1288 C CA . ILE A 1 167 ? 13.176 -4.620 -7.014 1.00 79.56 167 ILE A CA 1
ATOM 1289 C C . ILE A 1 167 ? 13.939 -3.292 -7.008 1.00 79.56 167 ILE A C 1
ATOM 1291 O O . ILE A 1 167 ? 14.310 -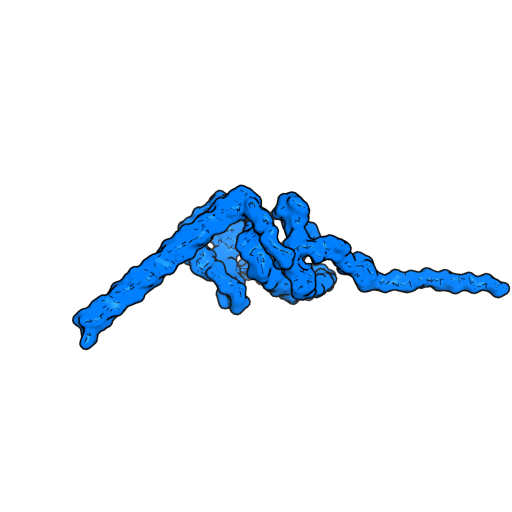2.789 -8.072 1.00 79.56 167 ILE A O 1
ATOM 1295 N N . ASN A 1 168 ? 14.218 -2.739 -5.828 1.00 78.12 168 ASN A N 1
ATOM 1296 C CA . ASN A 1 168 ? 14.943 -1.479 -5.679 1.00 78.12 168 ASN A CA 1
ATOM 1297 C C . ASN A 1 168 ? 16.347 -1.566 -6.296 1.00 78.12 168 ASN A C 1
ATOM 1299 O O . ASN A 1 168 ? 16.742 -0.686 -7.066 1.00 78.12 168 ASN A O 1
ATOM 1303 N N . ASP A 1 169 ? 17.064 -2.664 -6.059 1.00 82.00 169 ASP A N 1
ATOM 1304 C CA . ASP A 1 169 ? 18.368 -2.930 -6.668 1.00 82.00 169 ASP A CA 1
ATOM 1305 C C . ASP A 1 169 ? 18.301 -2.997 -8.200 1.00 82.00 169 ASP A C 1
ATOM 1307 O O . ASP A 1 169 ? 19.169 -2.456 -8.899 1.00 82.00 169 ASP A O 1
ATOM 1311 N N . ALA A 1 170 ? 17.279 -3.661 -8.747 1.00 79.00 170 ALA A N 1
ATOM 1312 C CA . ALA A 1 170 ? 17.071 -3.758 -10.189 1.00 79.00 170 ALA A CA 1
ATOM 1313 C C . ALA A 1 170 ? 16.786 -2.382 -10.814 1.00 79.00 170 ALA A C 1
ATOM 1315 O O . ALA A 1 170 ? 17.377 -2.037 -11.845 1.00 79.00 170 ALA A O 1
ATOM 1316 N N . VAL A 1 171 ? 15.944 -1.570 -10.167 1.00 75.81 171 VAL A N 1
ATOM 1317 C CA . VAL A 1 171 ? 15.616 -0.205 -10.603 1.00 75.81 171 VAL A CA 1
ATOM 1318 C C . VAL A 1 171 ? 16.859 0.687 -10.583 1.00 75.81 171 VAL A C 1
ATOM 1320 O O . VAL A 1 171 ? 17.161 1.335 -11.588 1.00 75.81 171 VAL A O 1
ATOM 1323 N N . VAL A 1 172 ? 17.640 0.676 -9.498 1.00 79.81 172 VAL A N 1
ATOM 1324 C CA . VAL A 1 172 ? 18.883 1.462 -9.388 1.00 79.81 172 VAL A CA 1
ATOM 1325 C C . VAL A 1 172 ? 19.866 1.091 -10.501 1.00 79.81 172 VAL A C 1
ATOM 1327 O O . VAL A 1 172 ? 20.395 1.974 -11.188 1.00 79.81 172 VAL A O 1
ATOM 1330 N N . LYS A 1 173 ? 20.069 -0.208 -10.754 1.00 81.50 173 LYS A N 1
ATOM 1331 C CA . LYS A 1 173 ? 20.936 -0.690 -11.845 1.00 81.50 173 LYS A CA 1
ATOM 1332 C C . LYS A 1 173 ? 20.430 -0.242 -13.218 1.00 81.50 173 LYS A C 1
ATOM 1334 O O . LYS A 1 173 ? 21.233 0.150 -14.072 1.00 81.50 173 LYS A O 1
ATOM 1339 N N . ALA A 1 174 ? 19.117 -0.271 -13.450 1.00 77.75 174 ALA A N 1
ATOM 1340 C CA . ALA A 1 174 ? 18.518 0.180 -14.703 1.00 77.75 174 ALA A CA 1
ATOM 1341 C C . ALA A 1 174 ? 18.732 1.687 -14.933 1.00 77.75 174 ALA A C 1
ATOM 1343 O O . ALA A 1 174 ? 19.160 2.086 -16.024 1.00 77.75 174 ALA A O 1
ATOM 1344 N N . VAL A 1 175 ? 18.529 2.513 -13.901 1.00 75.62 175 VAL A N 1
ATOM 1345 C CA . VAL A 1 175 ? 18.762 3.967 -13.948 1.00 75.62 175 VAL A CA 1
ATOM 1346 C C . VAL A 1 175 ? 20.230 4.278 -14.239 1.00 75.62 175 VAL A C 1
ATOM 1348 O O . VAL A 1 175 ? 20.526 5.042 -15.163 1.00 75.62 175 VAL A O 1
ATOM 1351 N N . GLN A 1 176 ? 21.163 3.635 -13.532 1.00 79.75 176 GLN A N 1
ATOM 1352 C CA . GLN A 1 176 ? 22.601 3.813 -13.763 1.00 79.75 176 GLN A CA 1
ATOM 1353 C C . GLN A 1 176 ? 23.002 3.424 -15.194 1.00 79.75 176 GLN A C 1
ATOM 1355 O O . GLN A 1 176 ? 23.751 4.145 -15.859 1.00 79.75 176 GLN A O 1
ATOM 1360 N N . LYS A 1 177 ? 22.460 2.318 -15.723 1.00 81.19 177 LYS A N 1
ATOM 1361 C CA . LYS A 1 177 ? 22.711 1.877 -17.104 1.00 81.19 177 LYS A CA 1
ATOM 1362 C C . LYS A 1 177 ? 22.181 2.881 -18.132 1.00 81.19 177 LYS A C 1
ATOM 1364 O O . LYS A 1 177 ? 22.852 3.135 -19.137 1.00 81.19 177 LYS A O 1
ATOM 1369 N N . ALA A 1 178 ? 21.005 3.463 -17.895 1.00 75.56 178 ALA A N 1
ATOM 1370 C CA . ALA A 1 178 ? 20.421 4.486 -18.759 1.00 75.56 178 ALA A CA 1
ATOM 1371 C C . ALA A 1 178 ? 21.239 5.789 -18.740 1.00 75.56 178 ALA A C 1
ATOM 1373 O O . ALA A 1 178 ? 21.566 6.326 -19.802 1.00 75.56 178 ALA A O 1
ATOM 1374 N N . GLN A 1 179 ? 21.655 6.252 -17.558 1.00 74.06 179 GLN A N 1
ATOM 1375 C CA . GLN A 1 179 ? 22.531 7.417 -17.407 1.00 74.06 179 GLN A CA 1
ATOM 1376 C C . GLN A 1 179 ? 23.891 7.202 -18.088 1.00 74.06 179 GLN A C 1
ATOM 1378 O O . GLN A 1 179 ? 24.357 8.071 -18.827 1.00 74.06 179 GLN A O 1
ATOM 1383 N N . ALA A 1 180 ? 24.497 6.021 -17.934 1.00 74.94 180 ALA A N 1
ATOM 1384 C CA . ALA A 1 180 ? 25.757 5.677 -18.590 1.00 74.94 180 ALA A CA 1
ATOM 1385 C C . ALA A 1 180 ? 25.634 5.652 -20.124 1.00 74.94 180 ALA A C 1
ATOM 1387 O O . ALA A 1 180 ? 26.517 6.158 -20.821 1.00 74.94 180 ALA A O 1
ATOM 1388 N N . LYS A 1 181 ? 24.531 5.115 -20.670 1.00 73.00 181 LYS A N 1
ATOM 1389 C CA . LYS A 1 181 ? 24.240 5.176 -22.114 1.00 73.00 181 LYS A CA 1
ATOM 1390 C C . LYS A 1 181 ? 24.093 6.617 -22.598 1.00 73.00 181 LYS A C 1
ATOM 1392 O O . LYS A 1 181 ? 24.682 6.966 -23.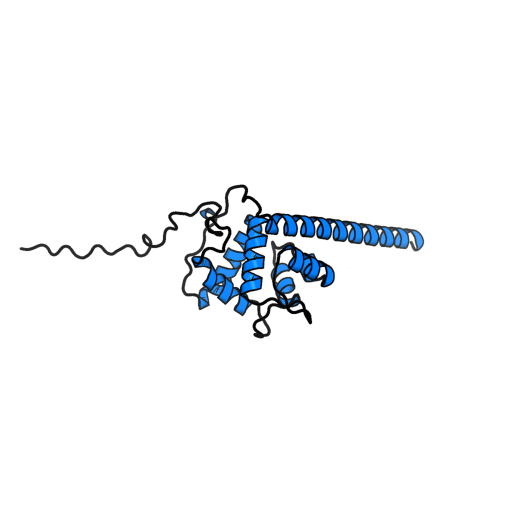618 1.00 73.00 181 LYS A O 1
ATOM 1397 N N . ARG A 1 182 ? 23.367 7.458 -21.857 1.00 65.12 182 ARG A N 1
ATOM 1398 C CA . ARG A 1 182 ? 23.165 8.875 -22.191 1.00 65.12 182 ARG A CA 1
ATOM 1399 C C . ARG A 1 182 ? 24.480 9.660 -22.150 1.00 65.12 182 ARG A C 1
ATOM 1401 O O . ARG A 1 182 ? 24.745 10.415 -23.075 1.00 65.12 182 ARG A O 1
ATOM 1408 N N . SER A 1 183 ? 25.342 9.414 -21.161 1.00 67.31 183 SER A N 1
ATOM 1409 C CA . SER A 1 183 ? 26.694 9.998 -21.079 1.00 67.31 183 SER A CA 1
ATOM 1410 C C . SER A 1 183 ? 27.602 9.567 -22.238 1.00 67.31 183 SER A C 1
ATOM 1412 O O . SER A 1 183 ? 28.342 10.389 -22.775 1.00 67.31 183 SER A O 1
ATOM 1414 N N . ARG A 1 184 ? 27.555 8.290 -22.648 1.00 66.62 184 ARG A N 1
ATOM 1415 C CA . ARG A 1 184 ? 28.311 7.801 -23.818 1.00 66.62 184 ARG A CA 1
ATOM 1416 C C . ARG A 1 184 ? 27.787 8.377 -25.128 1.00 66.62 184 ARG A C 1
ATOM 1418 O O . ARG A 1 184 ? 28.585 8.657 -26.010 1.00 66.62 184 ARG A O 1
ATOM 1425 N N . TRP A 1 185 ? 26.471 8.534 -25.254 1.00 68.38 185 TRP A N 1
ATOM 1426 C CA . TRP A 1 185 ? 25.853 9.183 -26.406 1.00 68.38 185 TRP A CA 1
ATOM 1427 C C . TRP A 1 185 ? 26.279 10.652 -26.480 1.00 68.38 185 TRP A C 1
ATOM 1429 O O . TRP A 1 185 ? 26.841 11.058 -27.486 1.00 68.38 185 TRP A O 1
ATOM 1439 N N . TRP A 1 186 ? 26.158 11.407 -25.386 1.00 50.94 186 TRP A N 1
ATOM 1440 C CA . TRP A 1 186 ? 26.617 12.799 -25.330 1.00 50.94 186 TRP A CA 1
ATOM 1441 C C . TRP A 1 186 ? 28.094 12.954 -25.713 1.00 50.94 186 TRP A C 1
ATOM 1443 O O . TRP A 1 186 ? 28.385 13.744 -26.595 1.00 50.94 186 TRP A O 1
ATOM 1453 N N . ARG A 1 187 ? 28.998 12.126 -25.169 1.00 64.00 187 ARG A N 1
ATOM 1454 C CA . ARG A 1 187 ? 30.430 12.120 -25.543 1.00 64.00 187 ARG A CA 1
ATOM 1455 C C . ARG A 1 187 ? 30.733 11.722 -26.993 1.00 64.00 187 ARG A C 1
ATOM 1457 O O . ARG A 1 187 ? 31.869 11.856 -27.427 1.00 64.00 187 ARG A O 1
ATOM 1464 N N . LYS A 1 188 ? 29.779 11.119 -27.706 1.00 66.75 188 LYS A N 1
ATOM 1465 C CA . LYS A 1 188 ? 29.954 10.688 -29.100 1.00 66.75 188 LYS A CA 1
ATOM 1466 C C . LYS A 1 188 ? 29.447 11.736 -30.095 1.00 66.75 188 LYS A C 1
ATOM 1468 O O . LYS A 1 188 ? 29.843 11.691 -31.254 1.00 66.75 188 LYS A O 1
ATOM 1473 N N . PHE A 1 189 ? 28.557 12.627 -29.660 1.00 61.16 189 PHE A N 1
ATOM 1474 C CA . PHE A 1 189 ? 27.852 13.578 -30.525 1.00 61.16 189 PHE A CA 1
ATOM 1475 C C . PHE A 1 189 ? 28.134 15.052 -30.194 1.00 61.16 189 PHE A C 1
ATOM 1477 O O . PHE A 1 189 ? 27.737 15.914 -30.974 1.00 61.16 189 PHE A O 1
ATOM 1484 N N . PHE A 1 190 ? 28.826 15.328 -29.088 1.00 53.41 190 PHE A N 1
ATOM 1485 C CA . PHE A 1 190 ? 29.326 16.638 -28.668 1.00 53.41 190 PHE A CA 1
ATOM 1486 C C . PHE A 1 190 ? 30.763 16.483 -28.168 1.00 53.41 190 PHE A C 1
ATOM 1488 O O . PHE A 1 190 ? 31.548 17.430 -28.377 1.00 53.41 190 PHE A O 1
#

Radius of gyration: 21.56 Å; chains: 1; bounding box: 62×33×84 Å

Organism: Allomyces macrogynus (strain ATCC 38327) (NCBI:txid578462)

pLDDT: mean 71.69, std 17.05, range [34.59, 96.38]

Sequence (190 aa):
MTDTTAPTAVDPTAQDSNPEASPTSFLGPDYQLNPRYHDALAAYFEYIDLDHVGYLLPSNLVAEASKPGSSDVSLFSAPDLLREFYKAADIEFRDSDLGIGLAAYIKLWVITAQIEPESAWRDVLRAQERSAPRTGALKKLTRKDLPSGIVPLTPRAAKARKTLDEINDAVVKAVQKAQAKRSRWWRKFF

Foldseek 3Di:
DDDDPDPDPPPPVVVQPPPPLALCPQAPPVLAGDPLLLLLLVLLQCVLPPVNPQWDFLVSVLVLQVDPLHDCNLCSVDVVLVVVLCVLLVQDADPVGRTGGSVSSSSVLSLCCLQPVQSSVVVSLVSCVVSCVPSPPPDRDDPSSRHDDRRDADSSSVSSNVSVVVSVVVVVVVVVVVVVVVVVVVVVPD